Protein AF-A0A364GLB7-F1 (afdb_monomer_lite)

Foldseek 3Di:
DDPLFDDVVVQVVVCVVVVHHDDPVNRVVVSVVPDPPPPDDDDDDDDDDDDDDDDDDDDPVPVVVVVVVVVVVVVVVVVVVVVVVVVVVVVVVVVVVVVVVVVVVVVVVVVVVVVVVVVVVVVVVCVVVVVVVVVVVVVVVVVVVVVVVVVVVVVVVVVCCVVVVVVVVVVVVVVVVVVVVVVDVVVDDDDDDDDDDDDDDDDDDDDDD

Structure (mmCIF, N/CA/C/O backbone):
data_AF-A0A364GLB7-F1
#
_entry.id   AF-A0A364GLB7-F1
#
loop_
_atom_site.group_PDB
_atom_site.id
_atom_site.type_symbol
_atom_site.label_atom_id
_atom_site.label_alt_id
_atom_site.label_comp_id
_atom_site.label_asym_id
_atom_site.label_entity_id
_atom_site.label_seq_id
_atom_site.pdbx_PDB_ins_code
_atom_site.Cartn_x
_atom_site.Cartn_y
_atom_site.Cartn_z
_atom_site.occupancy
_atom_site.B_iso_or_equiv
_atom_site.auth_seq_id
_atom_site.auth_comp_id
_atom_site.auth_asym_id
_atom_site.auth_atom_id
_atom_site.pdbx_PDB_model_num
ATOM 1 N N . MET A 1 1 ? 55.547 0.390 -28.167 1.00 36.00 1 MET A N 1
ATOM 2 C CA . MET A 1 1 ? 54.524 1.374 -27.769 1.00 36.00 1 MET A CA 1
ATOM 3 C C . MET A 1 1 ? 53.626 0.676 -26.766 1.00 36.00 1 MET A C 1
ATOM 5 O O . MET A 1 1 ? 52.754 -0.079 -27.172 1.00 36.00 1 MET A O 1
ATOM 9 N N . SER A 1 2 ? 53.971 0.764 -25.483 1.00 41.53 2 SER A N 1
ATOM 10 C CA . SER A 1 2 ? 53.245 0.096 -24.397 1.00 41.53 2 SER A CA 1
ATOM 11 C C . SER A 1 2 ? 51.961 0.880 -24.134 1.00 41.53 2 SER A C 1
ATOM 13 O O . SER A 1 2 ? 52.019 2.099 -24.020 1.00 41.53 2 SER A O 1
ATOM 15 N N . ASN A 1 3 ? 50.812 0.209 -24.122 1.00 45.72 3 ASN A N 1
ATOM 16 C CA . ASN A 1 3 ? 49.522 0.852 -23.890 1.00 45.72 3 ASN A CA 1
ATOM 17 C C . ASN A 1 3 ? 49.408 1.250 -22.411 1.00 45.72 3 ASN A C 1
ATOM 19 O O . ASN A 1 3 ? 49.107 0.401 -21.572 1.00 45.72 3 ASN A O 1
ATOM 23 N N . ASP A 1 4 ? 49.649 2.526 -22.106 1.00 58.12 4 ASP A N 1
ATOM 24 C CA . ASP A 1 4 ? 49.406 3.138 -20.794 1.00 58.12 4 ASP A CA 1
ATOM 25 C C . ASP A 1 4 ? 47.898 3.317 -20.581 1.00 58.12 4 ASP A C 1
ATOM 27 O O . ASP A 1 4 ? 47.343 4.407 -20.695 1.00 58.12 4 ASP A O 1
ATOM 31 N N . THR A 1 5 ? 47.201 2.210 -20.347 1.00 65.62 5 THR A N 1
ATOM 32 C CA . THR A 1 5 ? 45.772 2.204 -20.020 1.00 65.62 5 THR A CA 1
ATOM 33 C C . THR A 1 5 ? 45.592 1.920 -18.539 1.00 65.62 5 THR A C 1
ATOM 35 O O . THR A 1 5 ? 46.222 1.001 -18.008 1.00 65.62 5 THR A O 1
ATOM 38 N N . LEU A 1 6 ? 44.729 2.692 -17.875 1.00 70.12 6 LEU A N 1
ATOM 39 C CA . LEU A 1 6 ? 44.401 2.496 -16.465 1.00 70.12 6 LEU A CA 1
ATOM 40 C C . LEU A 1 6 ? 43.805 1.094 -16.258 1.00 70.12 6 LEU A C 1
ATOM 42 O O . LEU A 1 6 ? 43.024 0.620 -17.085 1.00 70.12 6 LEU A O 1
ATOM 46 N N . ASP A 1 7 ? 44.166 0.432 -15.154 1.00 79.19 7 ASP A N 1
ATOM 47 C CA . ASP A 1 7 ? 43.613 -0.880 -14.795 1.00 79.19 7 ASP A CA 1
ATOM 48 C C . ASP A 1 7 ? 42.066 -0.822 -14.823 1.00 79.19 7 ASP A C 1
ATOM 50 O O . ASP A 1 7 ? 41.479 0.055 -14.171 1.00 79.19 7 ASP A O 1
ATOM 54 N N . PRO A 1 8 ? 41.381 -1.708 -15.581 1.00 75.06 8 PRO A N 1
ATOM 55 C CA . PRO A 1 8 ? 39.927 -1.672 -15.759 1.00 75.06 8 PRO A CA 1
ATOM 56 C C . PRO A 1 8 ? 39.142 -1.691 -14.441 1.00 75.06 8 PRO A C 1
ATOM 58 O O . PRO A 1 8 ? 38.071 -1.086 -14.361 1.00 75.06 8 PRO A O 1
ATOM 61 N N . LEU A 1 9 ? 39.672 -2.323 -13.388 1.00 76.56 9 LEU A N 1
ATOM 62 C CA . LEU A 1 9 ? 39.044 -2.321 -12.061 1.00 76.56 9 LEU A CA 1
ATOM 63 C C . LEU A 1 9 ? 39.136 -0.953 -11.375 1.00 76.56 9 LEU A C 1
ATOM 65 O O . LEU A 1 9 ? 38.185 -0.510 -10.724 1.00 76.56 9 LEU A O 1
ATOM 69 N N . LEU A 1 10 ? 40.260 -0.255 -11.546 1.00 75.88 10 LEU A N 1
ATOM 70 C CA . LEU A 1 10 ? 40.453 1.095 -11.022 1.00 75.88 10 LEU A CA 1
ATOM 71 C C . LEU A 1 10 ? 39.560 2.102 -11.751 1.00 75.88 10 LEU A C 1
ATOM 73 O O . LEU A 1 10 ? 38.955 2.959 -11.102 1.00 75.88 10 LEU A O 1
ATOM 77 N N . ARG A 1 11 ? 39.426 1.957 -13.077 1.00 79.19 11 ARG A N 1
ATOM 78 C CA . ARG A 1 11 ? 38.498 2.760 -13.885 1.00 79.19 11 ARG A CA 1
ATOM 79 C C . ARG A 1 11 ? 37.061 2.582 -13.393 1.00 79.19 11 ARG A C 1
ATOM 81 O O . ARG A 1 11 ? 36.408 3.569 -13.069 1.00 79.19 11 ARG A O 1
ATOM 88 N N . GLN A 1 12 ? 36.603 1.340 -13.226 1.00 79.75 12 GLN A N 1
ATOM 89 C CA . GLN A 1 12 ? 35.245 1.053 -12.754 1.00 79.75 12 GLN A CA 1
ATOM 90 C C . GLN A 1 12 ? 34.977 1.622 -11.350 1.00 79.75 12 GLN A C 1
ATOM 92 O O . GLN A 1 12 ? 33.881 2.110 -11.062 1.00 79.75 12 GLN A O 1
ATOM 97 N N . PHE A 1 13 ? 35.972 1.586 -10.459 1.00 81.81 13 PHE A N 1
ATOM 98 C CA . PHE A 1 13 ? 35.848 2.181 -9.130 1.00 81.81 13 PHE A CA 1
ATOM 99 C C . PHE A 1 13 ? 35.744 3.710 -9.188 1.00 81.81 13 PHE A C 1
ATOM 101 O O . PHE A 1 13 ? 34.910 4.296 -8.491 1.00 81.81 13 PHE A O 1
ATOM 108 N N . ALA A 1 14 ? 36.561 4.357 -10.022 1.00 79.50 14 ALA A N 1
ATOM 109 C CA . ALA A 1 14 ? 36.517 5.801 -10.222 1.00 79.50 14 ALA A CA 1
ATOM 110 C C . ALA A 1 14 ? 35.161 6.240 -10.798 1.00 79.50 14 ALA A C 1
ATOM 112 O O . ALA A 1 14 ? 34.515 7.116 -10.224 1.00 79.50 14 ALA A O 1
ATOM 113 N N . GLU A 1 15 ? 34.674 5.564 -11.839 1.00 85.19 15 GLU A N 1
ATOM 114 C CA . GLU A 1 15 ? 33.369 5.826 -12.461 1.00 85.19 15 GLU A CA 1
ATOM 115 C C . GLU A 1 15 ? 32.210 5.630 -11.478 1.00 85.19 15 GLU A C 1
ATOM 117 O O . GLU A 1 15 ? 31.303 6.457 -11.407 1.00 85.19 15 GLU A O 1
ATOM 122 N N . LYS A 1 16 ? 32.263 4.592 -10.632 1.00 85.00 16 LYS A N 1
ATOM 123 C CA . LYS A 1 16 ? 31.247 4.352 -9.596 1.00 85.00 16 LYS A CA 1
ATOM 124 C C . LYS A 1 16 ? 31.219 5.447 -8.526 1.00 85.00 16 LYS A C 1
ATOM 126 O O . LYS A 1 16 ? 30.161 5.727 -7.969 1.00 85.00 16 LYS A O 1
ATOM 131 N N . ARG A 1 17 ? 32.365 6.061 -8.217 1.00 81.19 17 ARG A N 1
ATOM 132 C CA . ARG A 1 17 ? 32.441 7.186 -7.271 1.00 81.19 17 ARG A CA 1
ATOM 133 C C . ARG A 1 17 ? 32.060 8.523 -7.898 1.00 81.19 17 ARG A C 1
ATOM 135 O O . ARG A 1 17 ? 31.531 9.374 -7.190 1.00 81.19 17 ARG A O 1
ATOM 142 N N . LEU A 1 18 ? 32.351 8.706 -9.182 1.00 80.81 18 LEU A N 1
ATOM 143 C CA . LEU A 1 18 ? 32.067 9.929 -9.935 1.00 80.81 18 LEU A CA 1
ATOM 144 C C . LEU A 1 18 ? 30.640 9.951 -10.507 1.00 80.81 18 LEU A C 1
ATOM 146 O O . LEU A 1 18 ? 30.130 11.025 -10.811 1.00 80.81 18 LEU A O 1
ATOM 150 N N . GLY A 1 19 ? 29.989 8.790 -10.641 1.00 78.75 19 GLY A N 1
ATOM 151 C CA . GLY A 1 19 ? 28.643 8.652 -11.207 1.00 78.75 19 GLY A CA 1
ATOM 152 C C . GLY A 1 19 ? 28.563 8.966 -12.706 1.00 78.75 19 GLY A C 1
ATOM 153 O O . GLY A 1 19 ? 27.468 9.159 -13.228 1.00 78.75 19 GLY A O 1
ATOM 154 N N . ARG A 1 20 ? 29.711 9.048 -13.389 1.00 81.75 20 ARG A N 1
ATOM 155 C CA . ARG A 1 20 ? 29.863 9.402 -14.808 1.00 81.75 20 ARG A CA 1
ATOM 156 C C . ARG A 1 20 ? 31.084 8.677 -15.404 1.00 81.75 20 ARG A C 1
ATOM 158 O O . ARG A 1 20 ? 31.970 8.316 -14.623 1.00 81.75 20 ARG A O 1
ATOM 165 N N . PRO A 1 21 ? 31.143 8.460 -16.735 1.00 80.62 21 PRO A N 1
ATOM 166 C CA . PRO A 1 21 ? 32.316 7.867 -17.378 1.00 80.62 21 PRO A CA 1
ATOM 167 C C . PRO A 1 21 ? 33.549 8.755 -17.180 1.00 80.62 21 PRO A C 1
ATOM 169 O O . PRO A 1 21 ? 33.434 9.980 -17.105 1.00 80.62 21 PRO A O 1
ATOM 172 N N . LEU A 1 22 ? 34.716 8.124 -17.056 1.00 78.94 22 LEU A N 1
ATOM 173 C CA . LEU A 1 22 ? 35.975 8.820 -16.815 1.00 78.94 22 LEU A CA 1
ATOM 174 C C . LEU A 1 22 ? 36.464 9.487 -18.111 1.00 78.94 22 LEU A C 1
ATOM 176 O O . LEU A 1 22 ? 36.601 8.822 -19.137 1.00 78.94 22 LEU A O 1
ATOM 180 N N . GLU A 1 23 ? 36.742 10.790 -18.064 1.00 80.62 23 GLU A N 1
ATOM 181 C CA . GLU A 1 23 ? 37.277 11.522 -19.217 1.00 80.62 23 GLU A CA 1
ATOM 182 C C . GLU A 1 23 ? 38.750 11.140 -19.473 1.00 80.62 23 GLU A C 1
ATOM 184 O O . GLU A 1 23 ? 39.506 10.904 -18.523 1.00 80.62 23 GLU A O 1
ATOM 189 N N . PRO A 1 24 ? 39.221 11.133 -20.734 1.00 71.00 24 PRO A N 1
ATOM 190 C CA . PRO A 1 24 ? 40.573 10.677 -21.080 1.00 71.00 24 PRO A CA 1
ATOM 191 C C . PRO A 1 24 ? 41.693 11.495 -20.411 1.00 71.00 24 PRO A C 1
ATOM 193 O O . PRO A 1 24 ? 42.768 10.962 -20.140 1.00 71.00 24 PRO A O 1
ATOM 196 N N . GLY A 1 25 ? 41.446 12.771 -20.086 1.00 72.44 25 GLY A N 1
ATOM 197 C CA . GLY A 1 25 ? 42.392 13.597 -19.323 1.00 72.44 25 GLY A CA 1
ATOM 198 C C . GLY A 1 25 ? 42.438 13.269 -17.823 1.00 72.44 25 GLY A C 1
ATOM 199 O O . GLY A 1 25 ? 43.481 13.416 -17.189 1.00 72.44 25 GLY A O 1
ATOM 200 N N . GLU A 1 26 ? 41.333 12.785 -17.246 1.00 73.06 26 GLU A N 1
ATOM 201 C CA . GLU A 1 26 ? 41.271 12.354 -15.841 1.00 73.06 26 GLU A CA 1
ATOM 202 C C . GLU A 1 26 ? 41.973 10.998 -15.656 1.00 73.06 26 GLU A C 1
ATOM 204 O O . GLU A 1 26 ? 42.636 10.769 -14.644 1.00 73.06 26 GLU A O 1
ATOM 209 N N . GLU A 1 27 ? 41.897 10.121 -16.659 1.00 72.12 27 GLU A N 1
ATOM 210 C CA . GLU A 1 27 ? 42.605 8.839 -16.682 1.00 72.12 27 GLU A CA 1
ATOM 211 C C . GLU A 1 27 ? 44.127 9.009 -16.665 1.00 72.12 27 GLU A C 1
ATOM 213 O O . GLU A 1 27 ? 44.817 8.356 -15.882 1.00 72.12 27 GLU A O 1
ATOM 218 N N . GLN A 1 28 ? 44.645 9.937 -17.470 1.00 69.50 28 GLN A N 1
ATOM 219 C CA . GLN A 1 28 ? 46.073 10.259 -17.523 1.00 69.50 28 GLN A CA 1
ATOM 220 C C . GLN A 1 28 ? 46.567 10.833 -16.188 1.00 69.50 28 GLN A C 1
ATOM 222 O O . GLN A 1 28 ? 47.605 10.417 -15.679 1.00 69.50 28 GLN A O 1
ATOM 227 N N . ALA A 1 29 ? 45.778 11.704 -15.551 1.00 74.81 29 ALA A N 1
ATOM 228 C CA . ALA A 1 29 ? 46.102 12.250 -14.233 1.00 74.81 29 ALA A CA 1
ATOM 229 C C . ALA A 1 29 ? 46.095 11.188 -13.115 1.00 74.81 29 ALA A C 1
ATOM 231 O O . ALA A 1 29 ? 46.808 11.324 -12.118 1.00 74.81 29 ALA A O 1
ATOM 232 N N . LEU A 1 30 ? 45.284 10.132 -13.248 1.00 72.00 30 LEU A N 1
ATOM 233 C CA . LEU A 1 30 ? 45.283 8.995 -12.323 1.00 72.00 30 LEU A CA 1
ATOM 234 C C . LEU A 1 30 ? 46.465 8.055 -12.572 1.00 72.00 30 LEU A C 1
ATOM 236 O O . LEU A 1 30 ? 47.059 7.575 -11.607 1.00 72.00 30 LEU A O 1
ATOM 240 N N . LEU A 1 31 ? 46.836 7.845 -13.837 1.00 73.75 31 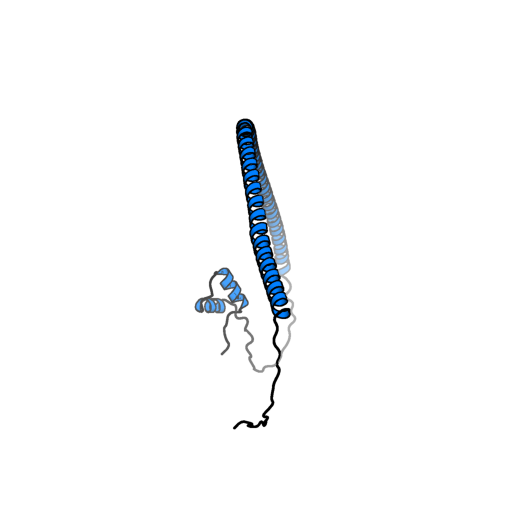LEU A N 1
ATOM 241 C CA . LEU A 1 31 ? 48.032 7.099 -14.232 1.00 73.75 31 LEU A CA 1
ATOM 242 C C . LEU A 1 31 ? 49.315 7.752 -13.700 1.00 73.75 31 LEU A C 1
ATOM 244 O O . LEU A 1 31 ? 50.152 7.053 -13.139 1.00 73.75 31 LEU A O 1
ATOM 248 N N . GLU A 1 32 ? 49.438 9.080 -13.772 1.00 72.56 32 GLU A N 1
ATOM 249 C CA . GLU A 1 32 ? 50.589 9.814 -13.216 1.00 72.56 32 GLU A CA 1
ATOM 250 C C . GLU A 1 32 ? 50.676 9.749 -11.682 1.00 72.56 32 GLU A C 1
ATOM 252 O O . GLU A 1 32 ? 51.760 9.851 -11.106 1.00 72.56 32 GLU A O 1
ATOM 257 N N . ARG A 1 33 ? 49.536 9.592 -10.997 1.00 72.19 33 ARG A N 1
ATOM 258 C CA . ARG A 1 33 ? 49.469 9.514 -9.527 1.00 72.19 33 ARG A CA 1
ATOM 259 C C . ARG A 1 33 ? 49.668 8.104 -8.982 1.00 72.19 33 ARG A C 1
ATOM 261 O O . ARG A 1 33 ? 49.867 7.952 -7.774 1.00 72.19 33 ARG A O 1
ATOM 268 N N . LEU A 1 34 ? 49.598 7.082 -9.831 1.00 71.56 34 LEU A N 1
ATOM 269 C CA . LEU A 1 34 ? 49.919 5.715 -9.447 1.00 71.56 34 LEU A CA 1
ATOM 270 C C . LEU A 1 34 ? 51.445 5.576 -9.351 1.00 71.56 34 LEU A C 1
ATOM 272 O O . LEU A 1 34 ? 52.151 5.909 -10.302 1.00 71.56 34 LEU A O 1
ATOM 276 N N . PRO A 1 35 ? 51.993 5.081 -8.225 1.00 58.50 35 PRO A N 1
ATOM 277 C CA . PRO A 1 35 ? 53.417 4.803 -8.146 1.00 58.50 35 PRO A CA 1
ATOM 278 C C . PRO A 1 35 ? 53.740 3.737 -9.191 1.00 58.50 35 PRO A C 1
ATOM 280 O O . PRO A 1 35 ? 53.187 2.637 -9.140 1.00 58.50 35 PRO A O 1
ATOM 283 N N . SER A 1 36 ? 54.600 4.079 -10.153 1.00 53.12 36 SER A N 1
ATOM 284 C CA . SER A 1 36 ? 54.984 3.221 -11.271 1.00 53.12 36 SER A CA 1
ATOM 285 C C . SER A 1 36 ? 55.500 1.873 -10.763 1.00 53.12 36 SER A C 1
ATOM 287 O O . SER A 1 36 ? 56.676 1.710 -10.442 1.00 53.12 36 SER A O 1
ATOM 289 N N . SER A 1 37 ? 54.625 0.871 -10.703 1.00 47.94 37 SER A N 1
ATOM 290 C CA . SER A 1 37 ? 55.003 -0.523 -10.475 1.00 47.94 37 SER A CA 1
ATOM 291 C C . SER A 1 37 ? 55.516 -1.126 -11.787 1.00 47.94 37 SER A C 1
ATOM 293 O O . SER A 1 37 ? 54.984 -2.100 -12.299 1.00 47.94 37 SER A O 1
ATOM 295 N N . GLN A 1 38 ? 56.538 -0.501 -12.375 1.00 44.25 38 GLN A N 1
ATOM 296 C CA . GLN A 1 38 ? 57.353 -1.051 -13.461 1.00 44.25 38 GLN A CA 1
ATOM 297 C C . GLN A 1 38 ? 58.789 -0.550 -13.292 1.00 44.25 38 GLN A C 1
ATOM 299 O O . GLN A 1 38 ? 59.314 0.247 -14.061 1.00 44.25 38 GLN A O 1
ATOM 304 N N . GLY A 1 39 ? 59.425 -1.023 -12.221 1.00 33.91 39 GLY A N 1
ATOM 305 C CA . GLY A 1 39 ? 60.853 -0.877 -11.977 1.00 33.91 39 GLY A CA 1
ATOM 306 C C . GLY A 1 39 ? 61.549 -2.229 -12.066 1.00 33.91 39 GLY A C 1
ATOM 307 O O . GLY A 1 39 ? 61.960 -2.767 -11.047 1.00 33.91 39 GLY A O 1
ATOM 308 N N . HIS A 1 40 ? 61.695 -2.779 -13.271 1.00 30.75 40 HIS A N 1
ATOM 309 C CA . HIS A 1 40 ? 62.795 -3.702 -13.548 1.00 30.75 40 HIS A CA 1
ATOM 310 C C . HIS A 1 40 ? 63.521 -3.215 -14.806 1.00 30.75 40 HIS A C 1
ATOM 312 O O . HIS A 1 40 ? 63.192 -3.634 -15.915 1.00 30.75 40 HIS A O 1
ATOM 318 N N . PRO A 1 41 ? 64.485 -2.289 -14.675 1.00 47.31 41 PRO A N 1
ATOM 319 C CA . PRO A 1 41 ? 65.388 -2.006 -15.769 1.00 47.31 41 PRO A CA 1
ATOM 320 C C . PRO A 1 41 ? 66.375 -3.169 -15.897 1.00 47.31 41 PRO A C 1
ATOM 322 O O . PRO A 1 41 ? 67.047 -3.561 -14.941 1.00 47.31 41 PRO A O 1
ATOM 325 N N . SER A 1 42 ? 66.455 -3.728 -17.099 1.00 38.41 42 SER A N 1
ATOM 326 C CA . SER A 1 42 ? 67.632 -4.453 -17.555 1.00 38.41 42 SER A CA 1
ATOM 327 C C . SER A 1 42 ? 68.831 -3.502 -17.550 1.00 38.41 42 SER A C 1
ATOM 329 O O . SER A 1 42 ? 68.791 -2.453 -18.186 1.00 38.41 42 SER A O 1
ATOM 331 N N . ALA A 1 43 ? 69.911 -3.889 -16.875 1.00 33.47 43 ALA A N 1
ATOM 332 C CA . ALA A 1 43 ? 71.236 -3.324 -17.091 1.00 33.47 43 ALA A CA 1
ATOM 333 C C . ALA A 1 43 ? 72.262 -4.463 -17.051 1.00 33.47 43 ALA A C 1
ATOM 335 O O . ALA A 1 43 ? 72.493 -5.096 -16.024 1.00 33.47 43 ALA A O 1
ATOM 336 N N . SER A 1 44 ? 72.839 -4.739 -18.216 1.00 35.84 44 SER A N 1
ATOM 337 C CA . SER A 1 44 ? 74.014 -5.580 -18.418 1.00 35.84 44 SER A CA 1
ATOM 338 C C . SER A 1 44 ? 75.272 -4.746 -18.162 1.00 35.84 44 SER A C 1
ATOM 340 O O . SER A 1 44 ? 75.425 -3.739 -18.845 1.00 35.84 44 SER A O 1
ATOM 342 N N . ALA A 1 45 ? 76.166 -5.164 -17.251 1.00 34.88 45 ALA A N 1
ATOM 343 C CA . ALA A 1 45 ? 77.632 -5.027 -17.378 1.00 34.88 45 ALA A CA 1
ATOM 344 C C . ALA A 1 45 ? 78.407 -5.574 -16.149 1.00 34.88 45 ALA A C 1
ATOM 346 O O . ALA A 1 45 ? 78.187 -5.164 -15.017 1.00 34.88 45 ALA A O 1
ATOM 347 N N . ALA A 1 46 ? 79.329 -6.495 -16.445 1.00 36.72 46 ALA A N 1
ATOM 348 C CA . ALA A 1 46 ? 80.534 -6.976 -15.750 1.00 36.72 46 ALA A CA 1
ATOM 349 C C . ALA A 1 46 ? 81.042 -6.321 -14.433 1.00 36.72 46 ALA A C 1
ATOM 351 O O . ALA A 1 46 ? 81.253 -5.114 -14.368 1.00 36.72 46 ALA A O 1
ATOM 352 N N . GLY A 1 47 ? 81.455 -7.164 -13.466 1.00 31.06 47 GLY A N 1
ATOM 353 C CA . GLY A 1 47 ? 82.445 -6.822 -12.419 1.00 31.06 47 GLY A CA 1
ATOM 354 C C . GLY A 1 47 ? 82.433 -7.756 -11.185 1.00 31.06 47 GLY A C 1
ATOM 355 O O . GLY A 1 47 ? 81.355 -7.964 -10.636 1.00 31.06 47 GLY A O 1
ATOM 356 N N . PRO A 1 48 ? 83.569 -8.349 -10.741 1.00 43.12 48 PRO A N 1
ATOM 357 C CA . PRO A 1 48 ? 83.595 -9.471 -9.792 1.00 43.12 48 PRO A CA 1
ATOM 358 C C . PRO A 1 48 ? 83.672 -9.081 -8.299 1.00 43.12 48 PRO A C 1
ATOM 360 O O . PRO A 1 48 ? 83.928 -7.943 -7.923 1.00 43.12 48 PRO A O 1
ATOM 363 N N . ALA A 1 49 ? 83.453 -10.106 -7.472 1.00 43.00 49 ALA A N 1
ATOM 364 C CA . ALA A 1 49 ? 83.339 -10.167 -6.015 1.00 43.00 49 ALA A CA 1
ATOM 365 C C . ALA A 1 49 ? 84.397 -9.439 -5.159 1.00 43.00 49 ALA A C 1
ATOM 367 O O . ALA A 1 49 ? 85.588 -9.452 -5.461 1.00 43.00 49 ALA A O 1
ATOM 368 N N . THR A 1 50 ? 83.983 -9.004 -3.961 1.00 33.12 50 THR A N 1
ATOM 369 C CA . THR A 1 50 ? 84.766 -9.206 -2.722 1.00 33.12 50 THR A CA 1
ATOM 370 C C . THR A 1 50 ? 83.872 -9.110 -1.466 1.00 33.12 50 THR A C 1
ATOM 372 O O . THR A 1 50 ? 82.983 -8.259 -1.430 1.00 33.12 50 THR A O 1
ATOM 375 N N . PRO A 1 51 ? 84.052 -9.989 -0.454 1.00 56.25 51 PRO A N 1
ATOM 376 C CA . PRO A 1 51 ? 83.194 -10.082 0.729 1.00 56.25 51 PRO A CA 1
ATOM 377 C C . PRO A 1 51 ? 83.819 -9.436 1.985 1.00 56.25 51 PRO A C 1
ATOM 379 O O . PRO A 1 51 ? 84.974 -9.027 1.978 1.00 56.25 51 PRO A O 1
ATOM 382 N N . ALA A 1 52 ? 83.050 -9.497 3.081 1.00 36.19 52 ALA A N 1
ATOM 383 C CA . ALA A 1 52 ? 83.422 -9.321 4.492 1.00 36.19 52 ALA A CA 1
ATOM 384 C C . ALA A 1 52 ? 83.300 -7.908 5.092 1.00 36.19 52 ALA A C 1
ATOM 386 O O . ALA A 1 52 ? 84.063 -7.002 4.792 1.00 36.19 52 ALA A O 1
ATOM 387 N N . SER A 1 53 ? 82.411 -7.771 6.081 1.00 35.56 53 SER A N 1
ATOM 388 C CA . SER A 1 53 ? 82.865 -7.745 7.477 1.00 35.56 53 SER A CA 1
ATOM 389 C C . SER A 1 53 ? 81.665 -7.804 8.426 1.00 35.56 53 SER A C 1
ATOM 391 O O . SER A 1 53 ? 80.860 -6.881 8.527 1.00 35.56 53 SER A O 1
ATOM 393 N N . THR A 1 54 ? 81.543 -8.931 9.122 1.00 46.62 54 THR A N 1
ATOM 394 C CA . THR A 1 54 ? 80.732 -9.092 10.326 1.00 46.62 54 THR A CA 1
ATOM 395 C C . THR A 1 54 ? 81.304 -8.212 11.435 1.00 46.62 54 THR A C 1
ATOM 397 O O . THR A 1 54 ? 82.236 -8.606 12.131 1.00 46.62 54 THR A O 1
ATOM 400 N N . ALA A 1 55 ? 80.721 -7.037 11.632 1.00 41.78 55 ALA A N 1
ATOM 401 C CA . ALA A 1 55 ? 80.858 -6.280 12.865 1.00 41.78 55 ALA A CA 1
ATOM 402 C C . ALA A 1 55 ? 79.446 -5.913 13.318 1.00 41.78 55 ALA A C 1
ATOM 404 O O . ALA A 1 55 ? 78.783 -5.098 12.688 1.00 41.78 55 ALA A O 1
ATOM 405 N N . ASN A 1 56 ? 78.960 -6.564 14.375 1.00 49.28 56 ASN A N 1
ATOM 406 C CA . ASN A 1 56 ? 77.753 -6.149 15.084 1.00 49.28 56 ASN A CA 1
ATOM 407 C C . ASN A 1 56 ? 78.065 -4.857 15.861 1.00 49.28 56 ASN A C 1
ATOM 409 O O . ASN A 1 56 ? 78.826 -4.936 16.828 1.00 49.28 56 ASN A O 1
ATOM 413 N N . PRO A 1 57 ? 77.472 -3.691 15.541 1.00 46.44 57 PRO A N 1
ATOM 414 C CA . PRO A 1 57 ? 77.419 -2.592 16.489 1.00 46.44 57 PRO A CA 1
ATOM 415 C C . PRO A 1 57 ? 76.301 -2.854 17.506 1.00 46.44 57 PRO A C 1
ATOM 417 O O . PRO A 1 57 ? 75.108 -2.882 17.199 1.00 46.44 57 PRO A O 1
ATOM 420 N N . SER A 1 58 ? 76.705 -3.054 18.753 1.00 54.81 58 SER A N 1
ATOM 421 C CA . SER A 1 58 ? 75.840 -3.169 19.920 1.00 54.81 58 SER A CA 1
ATOM 422 C C . SER A 1 58 ? 75.070 -1.869 20.212 1.00 54.81 58 SER A C 1
ATOM 424 O O . SER A 1 58 ? 75.657 -0.849 20.552 1.00 54.81 58 SER A O 1
ATOM 426 N N . LEU A 1 59 ? 73.738 -1.956 20.137 1.00 57.47 59 LEU A N 1
ATOM 427 C CA . LEU A 1 59 ? 72.748 -1.423 21.090 1.00 57.47 59 LEU A CA 1
ATOM 428 C C . LEU A 1 59 ? 72.951 -0.013 21.702 1.00 57.47 59 LEU A C 1
ATOM 430 O O . LEU A 1 59 ? 73.461 0.120 22.812 1.00 57.47 59 LEU A O 1
ATOM 434 N N . PRO A 1 60 ? 72.256 0.985 21.126 1.00 54.31 60 PRO A N 1
ATOM 435 C CA . PRO A 1 60 ? 71.520 2.009 21.883 1.00 54.31 60 PRO A CA 1
ATOM 436 C C . PRO A 1 60 ? 69.996 1.752 21.901 1.00 54.31 60 PRO A C 1
ATOM 438 O O . PRO A 1 60 ? 69.253 2.386 22.644 1.00 54.31 60 PRO A O 1
ATOM 441 N N . GLN A 1 61 ? 69.507 0.788 21.111 1.00 58.06 61 GLN A N 1
ATOM 442 C CA . GLN A 1 61 ? 68.077 0.630 20.810 1.00 58.06 61 GLN A CA 1
ATOM 443 C C . GLN A 1 61 ? 67.214 0.100 21.966 1.00 58.06 61 GLN A C 1
ATOM 445 O O . GLN A 1 61 ? 66.001 0.276 21.937 1.00 58.06 61 GLN A O 1
ATOM 450 N N . LEU A 1 62 ? 67.778 -0.560 22.985 1.00 57.53 62 LEU A N 1
ATOM 451 C CA . LEU A 1 62 ? 66.972 -1.174 24.055 1.00 57.53 62 LEU A CA 1
ATOM 452 C C . LEU A 1 62 ? 66.284 -0.144 24.960 1.00 57.53 62 LEU A C 1
ATOM 454 O O . LEU A 1 62 ? 65.152 -0.392 25.375 1.00 57.53 62 LEU A O 1
ATOM 458 N N . LYS A 1 63 ? 66.934 0.995 25.247 1.00 61.31 63 LYS A N 1
ATOM 459 C CA . LYS A 1 63 ? 66.350 2.064 26.078 1.00 61.31 63 LYS A CA 1
ATOM 460 C C . LYS A 1 63 ? 65.201 2.748 25.337 1.00 61.31 63 LYS A C 1
ATOM 462 O O . LYS A 1 63 ? 64.072 2.702 25.811 1.00 61.31 63 LYS A O 1
ATOM 467 N N . THR A 1 64 ? 65.441 3.177 24.098 1.00 75.69 64 THR A N 1
ATOM 468 C CA . THR A 1 64 ? 64.408 3.751 23.220 1.00 75.69 64 THR A CA 1
ATOM 469 C C . THR A 1 64 ? 63.279 2.760 22.920 1.00 75.69 64 THR A C 1
ATOM 471 O O . THR A 1 64 ? 62.116 3.138 22.868 1.00 75.69 64 THR A O 1
ATOM 474 N N . ARG A 1 65 ? 63.572 1.459 22.782 1.00 77.75 65 ARG A N 1
ATOM 475 C CA . ARG A 1 65 ? 62.540 0.424 22.596 1.00 77.75 65 ARG A CA 1
ATOM 476 C C . ARG A 1 65 ? 61.727 0.173 23.867 1.00 77.75 65 ARG A C 1
ATOM 478 O O . ARG A 1 65 ? 60.558 -0.191 23.762 1.00 77.75 65 ARG A O 1
ATOM 485 N N . ARG A 1 66 ? 62.315 0.328 25.058 1.00 81.38 66 ARG A N 1
ATOM 486 C CA . ARG A 1 66 ? 61.587 0.243 26.334 1.00 81.38 66 ARG A CA 1
ATOM 487 C C . ARG A 1 66 ? 60.679 1.462 26.515 1.00 81.38 66 ARG A C 1
ATOM 489 O O . ARG A 1 66 ? 59.496 1.265 26.762 1.00 81.38 66 ARG A O 1
ATOM 496 N N . GLU A 1 67 ? 61.188 2.663 26.267 1.00 83.31 67 GLU A N 1
ATOM 497 C CA . GLU A 1 67 ? 60.411 3.911 26.285 1.00 83.31 67 GLU A CA 1
ATOM 498 C C . GLU A 1 67 ? 59.268 3.879 25.260 1.00 83.31 67 GLU A C 1
ATOM 500 O O . GLU A 1 67 ? 58.122 4.161 25.598 1.00 83.31 67 GLU A O 1
ATOM 505 N N . ALA A 1 68 ? 59.528 3.419 24.031 1.00 83.19 68 ALA A N 1
ATOM 506 C CA . ALA A 1 68 ? 58.491 3.239 23.016 1.00 83.19 68 ALA A CA 1
ATOM 507 C C . ALA A 1 68 ? 57.424 2.221 23.454 1.00 83.19 68 ALA A C 1
ATOM 509 O O . ALA A 1 68 ? 56.235 2.432 23.231 1.00 83.19 68 ALA A O 1
ATOM 510 N N . ARG A 1 69 ? 57.811 1.123 24.120 1.00 86.62 69 ARG A N 1
ATOM 511 C CA . ARG A 1 69 ? 56.849 0.157 24.681 1.00 86.62 69 ARG A CA 1
ATOM 512 C C . ARG A 1 69 ? 55.999 0.775 25.789 1.00 86.62 69 ARG A C 1
ATOM 514 O O . ARG A 1 69 ? 54.818 0.454 25.874 1.00 86.62 69 ARG A O 1
ATOM 521 N N . GLU A 1 70 ? 56.568 1.632 26.628 1.00 89.44 70 GLU A N 1
ATOM 522 C CA . GLU A 1 70 ? 55.833 2.344 27.679 1.00 89.44 70 GLU A CA 1
ATOM 523 C C . GLU A 1 70 ? 54.873 3.385 27.090 1.00 89.44 70 GLU A C 1
ATOM 525 O O . GLU A 1 70 ? 53.708 3.422 27.481 1.00 89.44 70 GLU A O 1
ATOM 530 N N . GLN A 1 71 ? 55.298 4.133 26.070 1.00 87.75 71 GLN A N 1
ATOM 531 C CA . GLN A 1 71 ? 54.431 5.053 25.328 1.00 87.75 71 GLN A CA 1
ATOM 532 C C . GLN A 1 71 ? 53.284 4.325 24.621 1.00 87.75 71 GLN A C 1
ATOM 534 O O . GLN A 1 71 ? 52.144 4.774 24.693 1.00 87.75 71 GLN A O 1
ATOM 539 N N . ILE A 1 72 ? 53.553 3.176 23.989 1.00 88.88 72 ILE A N 1
ATOM 540 C CA . ILE A 1 72 ? 52.513 2.347 23.362 1.00 88.88 72 ILE A CA 1
ATOM 541 C C . ILE A 1 72 ? 51.527 1.839 24.415 1.00 88.88 72 ILE A C 1
ATOM 543 O O . ILE A 1 72 ? 50.325 1.881 24.176 1.00 88.88 72 ILE A O 1
ATOM 547 N N . LYS A 1 73 ? 52.000 1.398 25.588 1.00 92.12 73 LYS A N 1
ATOM 548 C CA . LYS A 1 73 ? 51.117 0.985 26.691 1.00 92.12 73 LYS A CA 1
ATOM 549 C C . LYS A 1 73 ? 50.232 2.136 27.164 1.00 92.12 73 LYS A C 1
ATOM 551 O O . LYS A 1 73 ? 49.027 1.946 27.291 1.00 92.12 73 LYS A O 1
ATOM 556 N N . HIS A 1 74 ? 50.807 3.318 27.373 1.00 92.25 74 HIS A N 1
ATOM 557 C CA . HIS A 1 74 ? 50.059 4.501 27.793 1.00 92.25 74 HIS A CA 1
ATOM 558 C C . HIS A 1 74 ? 49.043 4.939 26.729 1.00 92.25 74 HIS A C 1
ATOM 560 O O . HIS A 1 74 ? 47.885 5.195 27.044 1.00 92.25 74 HIS A O 1
ATOM 566 N N . PHE A 1 75 ? 49.440 4.967 25.453 1.00 92.81 75 PHE A N 1
ATOM 567 C CA . PHE A 1 75 ? 48.534 5.279 24.350 1.00 92.81 75 PHE A CA 1
ATOM 568 C C . PHE A 1 75 ? 47.411 4.249 24.232 1.00 92.81 75 PHE A C 1
ATOM 570 O O . PHE A 1 75 ? 46.260 4.628 24.037 1.00 92.81 75 PHE A O 1
ATOM 577 N N . LEU A 1 76 ? 47.719 2.960 24.385 1.00 95.00 76 LEU A N 1
ATOM 578 C CA . LEU A 1 76 ? 46.721 1.899 24.354 1.00 95.00 76 LEU A CA 1
ATOM 579 C C . LEU A 1 76 ? 45.732 2.037 25.516 1.00 95.00 76 LEU A C 1
ATOM 581 O O . LEU A 1 76 ? 44.531 1.930 25.294 1.00 95.00 76 LEU A O 1
ATOM 585 N N . GLN A 1 77 ? 46.215 2.339 26.724 1.00 94.25 77 GLN A N 1
ATOM 586 C CA . GLN A 1 77 ? 45.368 2.576 27.893 1.00 94.25 77 GLN A CA 1
ATOM 587 C C . GLN A 1 77 ? 44.469 3.806 27.703 1.00 94.25 77 GLN A C 1
ATOM 589 O O . GLN A 1 77 ? 43.266 3.733 27.943 1.00 94.25 77 GLN A O 1
ATOM 594 N N . LEU A 1 78 ? 45.023 4.913 27.202 1.00 95.25 78 LEU A N 1
ATOM 595 C CA . LEU A 1 78 ? 44.262 6.128 26.913 1.00 95.25 78 LEU A CA 1
ATOM 596 C C . LEU A 1 78 ? 43.232 5.904 25.796 1.00 95.25 78 LEU A C 1
ATOM 598 O O . LEU A 1 78 ? 42.100 6.376 25.879 1.00 95.25 78 LEU A O 1
ATOM 602 N N . ASN A 1 79 ? 43.605 5.168 24.748 1.00 94.81 79 ASN A N 1
ATOM 603 C CA . ASN A 1 79 ? 42.699 4.819 23.660 1.00 94.81 79 ASN A CA 1
ATOM 604 C C . ASN A 1 79 ? 41.568 3.915 24.156 1.00 94.81 79 ASN A C 1
ATOM 606 O O . ASN A 1 79 ? 40.413 4.159 23.823 1.00 94.81 79 ASN A O 1
ATOM 610 N N . GLN A 1 80 ? 41.887 2.937 25.006 1.00 93.44 80 GLN A N 1
ATOM 611 C CA . GLN A 1 80 ? 40.906 2.064 25.632 1.00 93.44 80 GLN A CA 1
ATOM 612 C C . GLN A 1 80 ? 39.930 2.866 26.501 1.00 93.44 80 GLN A C 1
ATOM 614 O O . GLN A 1 80 ? 38.722 2.705 26.347 1.00 93.44 80 GLN A O 1
ATOM 619 N N . GLN A 1 81 ? 40.418 3.778 27.349 1.00 95.44 81 GLN A N 1
ATOM 620 C CA . GLN A 1 81 ? 39.557 4.668 28.133 1.00 95.44 81 GLN A CA 1
ATOM 621 C C . GLN A 1 81 ? 38.640 5.499 27.224 1.00 95.44 81 GLN A C 1
ATOM 623 O O . GLN A 1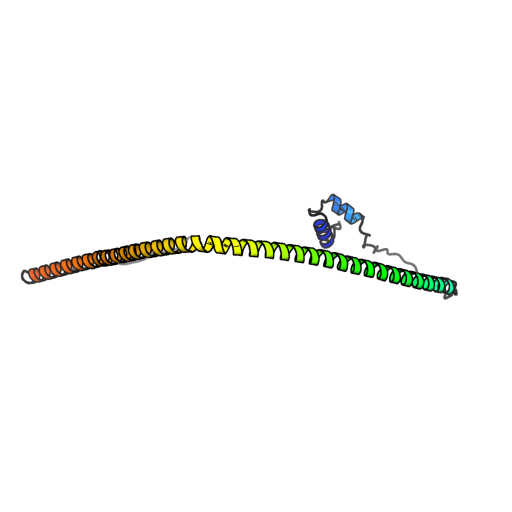 81 ? 37.425 5.517 27.414 1.00 95.44 81 GLN A O 1
ATOM 628 N N . LYS A 1 82 ? 39.201 6.120 26.183 1.00 96.12 82 LYS A N 1
ATOM 629 C CA . LYS A 1 82 ? 38.434 6.913 25.215 1.00 96.12 82 LYS A CA 1
ATOM 630 C C . LYS A 1 82 ? 37.400 6.069 24.464 1.00 96.12 82 LYS A C 1
ATOM 632 O O . LYS A 1 82 ? 36.320 6.563 24.146 1.00 96.12 82 LYS A O 1
ATOM 637 N N . ALA A 1 83 ? 37.712 4.810 24.163 1.00 93.75 83 ALA A N 1
ATOM 638 C CA . ALA A 1 83 ? 36.778 3.874 23.550 1.00 93.75 83 ALA A CA 1
ATOM 639 C C . ALA A 1 83 ? 35.626 3.530 24.506 1.00 93.75 83 ALA A C 1
ATOM 641 O O . ALA A 1 83 ? 34.472 3.564 24.083 1.00 93.75 83 ALA A O 1
ATOM 642 N N . TYR A 1 84 ? 35.912 3.290 25.791 1.00 96.75 84 TYR A N 1
ATOM 643 C CA . TYR A 1 84 ? 34.884 3.062 26.811 1.00 96.75 84 TYR A CA 1
ATOM 644 C C . TYR A 1 84 ? 33.972 4.278 27.004 1.00 96.75 84 TYR A C 1
ATOM 646 O O . TYR A 1 84 ? 32.754 4.121 27.051 1.00 96.75 84 TYR A O 1
ATOM 654 N N . GLU A 1 85 ? 34.528 5.488 27.059 1.00 96.62 85 GLU A N 1
ATOM 655 C CA . GLU A 1 85 ? 33.746 6.726 27.174 1.00 96.62 85 GLU A CA 1
ATOM 656 C C . GLU A 1 85 ? 32.844 6.942 25.955 1.00 96.62 85 GLU A C 1
ATOM 658 O O . GLU A 1 85 ? 31.657 7.234 26.105 1.00 96.62 85 GLU A O 1
ATOM 663 N N . LYS A 1 86 ? 33.368 6.722 24.743 1.00 96.69 86 LYS A N 1
ATOM 664 C CA . LYS A 1 86 ? 32.564 6.777 23.515 1.00 96.69 86 LYS A CA 1
ATOM 665 C C . LYS A 1 86 ? 31.454 5.736 23.512 1.00 96.69 86 LYS A C 1
ATOM 667 O O . LYS A 1 86 ? 30.322 6.070 23.182 1.00 96.69 86 LYS A O 1
ATOM 672 N N . MET A 1 87 ? 31.762 4.496 23.885 1.00 94.94 87 MET A N 1
ATOM 673 C CA . MET A 1 87 ? 30.776 3.420 23.949 1.00 94.94 87 MET A CA 1
ATOM 674 C C . MET A 1 87 ? 29.666 3.759 24.944 1.00 94.94 87 MET A C 1
ATOM 676 O O . MET A 1 87 ? 28.492 3.637 24.608 1.00 94.94 87 MET A O 1
ATOM 680 N N . ARG A 1 88 ? 30.022 4.274 26.127 1.00 97.06 88 ARG A N 1
ATOM 681 C CA . ARG A 1 88 ? 29.057 4.745 27.124 1.00 97.06 88 ARG A CA 1
ATOM 682 C C . ARG A 1 88 ? 28.183 5.882 26.590 1.00 97.06 88 ARG A C 1
ATOM 684 O O . ARG A 1 88 ? 26.977 5.853 26.802 1.00 97.06 88 ARG A O 1
ATOM 691 N N . GLY A 1 89 ? 28.766 6.848 25.879 1.00 96.81 89 GLY A N 1
ATOM 692 C CA . GLY A 1 89 ? 28.015 7.940 25.255 1.00 96.81 89 GLY A CA 1
ATOM 693 C C . GLY A 1 89 ? 27.044 7.457 24.173 1.00 96.81 89 GLY A C 1
ATOM 694 O O . GLY A 1 89 ? 25.911 7.928 24.109 1.00 96.81 89 GLY A O 1
ATOM 695 N N . ILE A 1 90 ? 27.457 6.480 23.359 1.00 96.50 90 ILE A N 1
ATOM 696 C CA . ILE A 1 90 ? 26.590 5.856 22.351 1.00 96.50 90 ILE A CA 1
ATOM 697 C C . ILE A 1 90 ? 25.428 5.127 23.030 1.00 96.50 90 ILE A C 1
ATOM 699 O O . ILE A 1 90 ? 24.286 5.369 22.661 1.00 96.50 90 ILE A O 1
ATOM 703 N N . LEU A 1 91 ? 25.698 4.301 24.046 1.00 96.75 91 LEU A N 1
ATOM 704 C CA . LEU A 1 91 ? 24.664 3.604 24.822 1.00 96.75 91 LEU A CA 1
ATOM 705 C C . LEU A 1 91 ? 23.655 4.588 25.428 1.00 96.75 91 LEU A C 1
ATOM 707 O O . LEU A 1 91 ? 22.460 4.440 25.213 1.00 96.75 91 LEU A O 1
ATOM 711 N N . GLN A 1 92 ? 24.127 5.661 26.066 1.00 96.62 92 GLN A N 1
ATOM 712 C CA . GLN A 1 92 ? 23.255 6.700 26.620 1.00 96.62 92 GLN A CA 1
ATOM 713 C C . GLN A 1 92 ? 22.416 7.413 25.541 1.00 96.62 92 GLN A C 1
ATOM 715 O O . GLN A 1 92 ? 21.256 7.762 25.766 1.00 96.62 92 GLN A O 1
ATOM 720 N N . THR A 1 93 ? 22.985 7.631 24.354 1.00 96.31 93 THR A N 1
ATOM 721 C CA . THR A 1 93 ? 22.249 8.223 23.226 1.00 96.31 93 THR A CA 1
ATOM 722 C C . THR A 1 93 ? 21.174 7.264 22.716 1.00 96.31 93 THR A C 1
ATOM 724 O O . THR A 1 93 ? 20.054 7.690 22.456 1.00 96.31 93 THR A O 1
ATOM 727 N N . ILE A 1 94 ? 21.481 5.969 22.628 1.00 95.69 94 ILE A N 1
ATOM 728 C CA . ILE A 1 94 ? 20.513 4.935 22.246 1.00 95.69 94 ILE A CA 1
ATOM 729 C C . ILE A 1 94 ? 19.378 4.865 23.271 1.00 95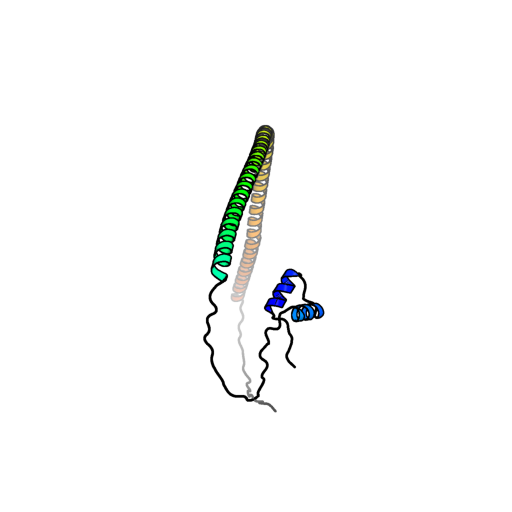.69 94 ILE A C 1
ATOM 731 O O . ILE A 1 94 ? 18.217 4.858 22.877 1.00 95.69 94 ILE A O 1
ATOM 735 N N . ASP A 1 95 ? 19.686 4.883 24.568 1.00 96.44 95 ASP A N 1
ATOM 736 C CA . ASP A 1 95 ? 18.672 4.833 25.626 1.00 96.44 95 ASP A CA 1
ATOM 737 C C . ASP A 1 95 ? 17.722 6.038 25.556 1.00 96.44 95 ASP A C 1
ATOM 739 O O . ASP A 1 95 ? 16.504 5.870 25.542 1.00 96.44 95 ASP A O 1
ATOM 743 N N . THR A 1 96 ? 18.257 7.252 25.400 1.00 96.12 96 THR A N 1
ATOM 744 C CA . THR A 1 96 ? 17.430 8.470 25.276 1.00 96.12 96 THR A CA 1
ATOM 745 C C . THR A 1 96 ? 16.598 8.494 23.989 1.00 96.12 96 THR A C 1
ATOM 747 O O . THR A 1 96 ? 15.435 8.911 24.001 1.00 96.12 96 THR A O 1
ATOM 750 N N . GLN A 1 97 ? 17.149 8.010 22.871 1.00 95.81 97 GLN A N 1
ATOM 751 C CA . GLN A 1 97 ? 16.407 7.844 21.618 1.00 95.81 97 GLN A CA 1
ATOM 752 C C . GLN A 1 97 ? 15.296 6.798 21.747 1.00 95.81 97 GLN A C 1
ATOM 754 O O . GLN A 1 97 ? 14.189 7.022 21.250 1.00 95.81 97 GLN A O 1
ATOM 759 N N . ASN A 1 98 ? 15.555 5.690 22.440 1.00 95.69 98 ASN A N 1
ATOM 760 C CA . ASN A 1 98 ? 14.566 4.650 22.700 1.00 95.69 98 ASN A CA 1
ATOM 761 C C . ASN A 1 98 ? 13.429 5.173 23.578 1.00 95.69 98 ASN A C 1
ATOM 763 O O . ASN A 1 98 ? 12.270 5.007 23.208 1.00 95.69 98 ASN A O 1
ATOM 767 N N . GLU A 1 99 ? 13.728 5.857 24.684 1.00 96.00 99 GLU A N 1
ATOM 768 C CA . GLU A 1 99 ? 12.703 6.468 25.542 1.00 96.00 99 GLU A CA 1
ATOM 769 C C . GLU A 1 99 ? 11.848 7.478 24.773 1.00 96.00 99 GLU A C 1
ATOM 771 O O . GLU A 1 99 ? 10.621 7.453 24.863 1.00 96.00 99 GLU A O 1
ATOM 776 N N . THR A 1 100 ? 12.478 8.319 23.948 1.00 95.62 100 THR A N 1
ATOM 777 C CA . THR A 1 100 ? 11.761 9.283 23.102 1.00 95.62 100 THR A CA 1
ATOM 778 C C . THR A 1 100 ? 10.851 8.569 22.103 1.00 95.62 100 THR A C 1
ATOM 780 O O . THR A 1 100 ? 9.690 8.939 21.939 1.00 95.62 100 THR A O 1
ATOM 783 N N . THR A 1 101 ? 11.349 7.512 21.459 1.00 94.12 101 THR A N 1
ATOM 784 C CA . THR A 1 101 ? 10.589 6.731 20.473 1.00 94.12 101 THR A CA 1
ATOM 785 C C . THR A 1 101 ? 9.421 5.993 21.121 1.00 94.12 101 THR A C 1
ATOM 787 O O . THR A 1 101 ? 8.311 6.026 20.594 1.00 94.12 101 THR A O 1
ATOM 790 N N . LEU A 1 102 ? 9.631 5.382 22.288 1.00 96.06 102 LEU A N 1
ATOM 791 C CA . LEU A 1 102 ? 8.576 4.735 23.066 1.00 96.06 102 LEU A CA 1
ATOM 792 C C . LEU A 1 102 ? 7.535 5.747 23.558 1.00 96.06 102 LEU A C 1
ATOM 794 O O . LEU A 1 102 ? 6.341 5.464 23.506 1.00 96.06 102 LEU A O 1
ATOM 798 N N . GLY A 1 103 ? 7.959 6.943 23.975 1.00 94.88 103 GLY A N 1
ATOM 799 C CA . GLY A 1 103 ? 7.059 8.033 24.351 1.00 94.88 103 GLY A CA 1
ATOM 800 C C . GLY A 1 103 ? 6.199 8.510 23.179 1.00 94.88 103 GLY A C 1
ATOM 801 O O . GLY A 1 103 ? 4.984 8.660 23.324 1.00 94.88 103 GLY A O 1
ATOM 802 N N . MET A 1 104 ? 6.803 8.680 21.998 1.00 94.81 104 MET A N 1
ATOM 803 C CA . MET A 1 104 ? 6.065 8.989 20.772 1.00 94.81 104 MET A CA 1
ATOM 804 C C . MET A 1 104 ? 5.086 7.868 20.425 1.00 94.81 104 MET A C 1
ATOM 806 O O . MET A 1 104 ? 3.912 8.154 20.202 1.00 94.81 104 MET A O 1
ATOM 810 N N . LEU A 1 105 ? 5.517 6.604 20.465 1.00 93.94 105 LEU A N 1
ATOM 811 C CA . LEU A 1 105 ? 4.653 5.451 20.212 1.00 93.94 105 LEU A CA 1
ATOM 812 C C . LEU A 1 105 ? 3.466 5.409 21.181 1.00 93.94 105 LEU A C 1
ATOM 814 O O . LEU A 1 105 ? 2.338 5.222 20.743 1.00 93.94 105 LEU A O 1
ATOM 818 N N . ALA A 1 106 ? 3.687 5.643 22.476 1.00 93.06 106 ALA A N 1
ATOM 819 C CA . ALA A 1 106 ? 2.613 5.710 23.464 1.00 93.06 106 ALA A CA 1
ATOM 820 C C . ALA A 1 106 ? 1.649 6.878 23.190 1.00 93.06 106 ALA A C 1
ATOM 822 O O . ALA A 1 106 ? 0.438 6.752 23.383 1.00 93.06 106 ALA A O 1
ATOM 823 N N . SER A 1 107 ? 2.165 8.019 22.719 1.00 91.62 107 SER A N 1
ATOM 824 C CA . SER A 1 107 ? 1.332 9.158 22.322 1.00 91.62 107 SER A CA 1
ATOM 825 C C . SER A 1 107 ? 0.475 8.840 21.094 1.00 91.62 107 SER A C 1
ATOM 827 O O . SER A 1 107 ? -0.711 9.159 21.089 1.00 91.62 107 SER A O 1
ATOM 829 N N . GLU A 1 108 ? 1.038 8.151 20.101 1.00 91.38 108 GLU A N 1
ATOM 830 C CA . GLU A 1 108 ? 0.318 7.699 18.911 1.00 91.38 108 GLU A CA 1
ATOM 831 C C . GLU A 1 108 ? -0.708 6.624 19.264 1.00 91.38 108 GLU A C 1
ATOM 833 O O . GLU A 1 108 ? -1.851 6.720 18.838 1.00 91.38 108 GLU A O 1
ATOM 838 N N . GLN A 1 109 ? -0.371 5.667 20.132 1.00 89.75 109 GLN 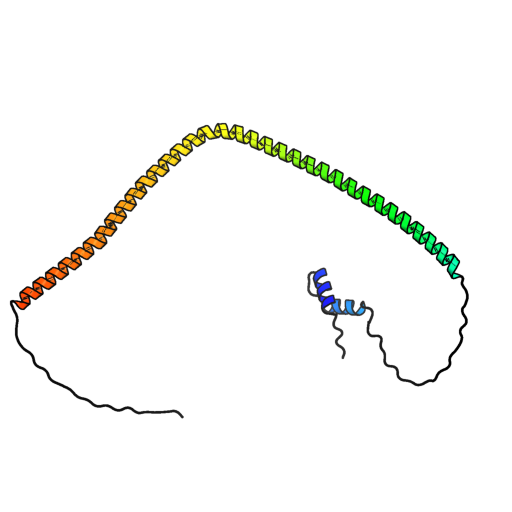A N 1
ATOM 839 C CA . GLN A 1 109 ? -1.333 4.689 20.644 1.00 89.75 109 GLN A CA 1
ATOM 840 C C . GLN A 1 109 ? -2.506 5.370 21.352 1.00 89.75 109 GLN A C 1
ATOM 842 O O . GLN A 1 109 ? -3.651 5.000 21.116 1.00 89.75 109 GLN A O 1
ATOM 847 N N . ARG A 1 110 ? -2.252 6.402 22.168 1.00 89.81 110 ARG A N 1
ATOM 848 C CA . ARG A 1 110 ? -3.322 7.171 22.818 1.00 89.81 110 ARG A CA 1
ATOM 849 C C . ARG A 1 110 ? -4.176 7.943 21.810 1.00 89.81 110 ARG A C 1
ATOM 851 O O . ARG A 1 110 ? -5.385 8.020 21.991 1.00 89.81 110 ARG A O 1
ATOM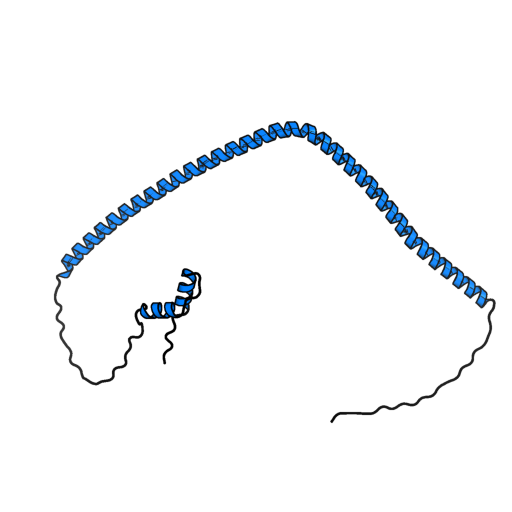 858 N N . LYS A 1 111 ? -3.573 8.502 20.757 1.00 90.94 111 LYS A N 1
ATOM 859 C CA . LYS A 1 111 ? -4.316 9.164 19.672 1.00 90.94 111 LYS A CA 1
ATOM 860 C C . LYS A 1 111 ? -5.177 8.167 18.902 1.00 90.94 111 LYS A C 1
ATOM 862 O O . LYS A 1 111 ? -6.345 8.446 18.679 1.00 90.94 111 LYS A O 1
ATOM 867 N N . VAL A 1 112 ? -4.622 7.011 18.536 1.00 87.75 112 VAL A N 1
ATOM 868 C CA . VAL A 1 112 ? -5.348 5.940 17.841 1.00 87.75 112 VAL A CA 1
ATOM 869 C C . VAL A 1 112 ? -6.493 5.426 18.705 1.00 87.75 112 VAL A C 1
ATOM 871 O O . VAL A 1 112 ? -7.606 5.336 18.206 1.00 87.75 112 VAL A O 1
ATOM 874 N N . ALA A 1 113 ? -6.255 5.168 19.994 1.00 83.62 113 ALA A N 1
ATOM 875 C CA . ALA A 1 113 ? -7.310 4.791 20.931 1.00 83.62 113 ALA A CA 1
ATOM 876 C C . ALA A 1 113 ? -8.413 5.859 20.987 1.00 83.62 113 ALA A C 1
ATOM 878 O O . ALA A 1 113 ? -9.572 5.539 20.776 1.00 83.62 113 ALA A O 1
ATOM 879 N N . GLY A 1 114 ? -8.055 7.140 21.127 1.00 84.69 114 GLY A N 1
ATOM 880 C CA . GLY A 1 114 ? -9.042 8.223 21.124 1.00 84.69 114 GLY A CA 1
ATOM 881 C C . GLY A 1 114 ? -9.829 8.353 19.812 1.00 84.69 114 GLY A C 1
ATOM 882 O O . GLY A 1 114 ? -11.007 8.696 19.838 1.00 84.69 114 GLY A O 1
ATOM 883 N N . VAL A 1 115 ? -9.209 8.069 18.661 1.00 82.75 115 VAL A N 1
ATOM 884 C CA . VAL A 1 115 ? -9.903 8.032 17.361 1.00 82.75 115 VAL A CA 1
ATOM 885 C C . VAL A 1 115 ? -10.837 6.828 17.267 1.00 82.75 115 VAL A C 1
ATOM 887 O O . VAL A 1 115 ? -11.941 6.975 16.752 1.00 82.75 115 VAL A O 1
ATOM 890 N N . LEU A 1 116 ? -10.421 5.660 17.760 1.00 77.38 116 LEU A N 1
ATOM 891 C CA . LEU A 1 116 ? -11.262 4.465 17.798 1.00 77.38 116 LEU A CA 1
ATOM 892 C C . LEU A 1 116 ? -12.467 4.668 18.720 1.00 77.38 116 LEU A C 1
ATOM 894 O O . LEU A 1 116 ? -13.579 4.417 18.278 1.00 77.38 116 LEU A O 1
ATOM 898 N N . ASP A 1 117 ? -12.273 5.220 19.918 1.00 77.75 117 ASP A N 1
ATOM 899 C CA . ASP A 1 117 ? -13.362 5.534 20.854 1.00 77.75 117 ASP A CA 1
ATOM 900 C C . ASP A 1 117 ? -14.345 6.555 20.242 1.00 77.75 117 ASP A C 1
ATOM 902 O O . ASP A 1 117 ? -15.564 6.421 20.352 1.00 77.75 117 ASP A O 1
ATOM 906 N N . ALA A 1 118 ? -13.829 7.570 19.536 1.00 74.06 118 ALA A N 1
ATOM 907 C CA . ALA A 1 118 ? -14.661 8.534 18.814 1.00 74.06 118 ALA A CA 1
ATOM 908 C C . ALA A 1 118 ? -15.414 7.893 17.633 1.00 74.06 118 ALA A C 1
ATOM 910 O O . ALA A 1 118 ? -16.550 8.274 17.347 1.00 74.06 118 ALA A O 1
ATOM 911 N N . HIS A 1 119 ? -14.798 6.926 16.950 1.00 67.94 119 HIS A N 1
ATOM 912 C CA . HIS A 1 119 ? -15.425 6.172 15.871 1.00 67.94 119 HIS A CA 1
ATOM 913 C C . HIS A 1 119 ? -16.440 5.149 16.395 1.00 67.94 119 HIS A C 1
ATOM 915 O O . HIS A 1 119 ? -17.416 4.890 15.709 1.00 67.94 119 HIS A O 1
ATOM 921 N N . GLU A 1 120 ? -16.264 4.577 17.585 1.00 67.38 120 GLU A N 1
ATOM 922 C CA . GLU A 1 120 ? -17.263 3.711 18.223 1.00 67.38 120 GLU A CA 1
ATOM 923 C C . GLU A 1 120 ? -18.511 4.529 18.579 1.00 67.38 120 GLU A C 1
ATOM 925 O O . GLU A 1 120 ? -19.610 4.198 18.141 1.00 67.38 120 GLU A O 1
ATOM 930 N N . ALA A 1 121 ? -18.332 5.697 19.206 1.00 61.78 121 ALA A N 1
ATOM 931 C CA . ALA A 1 121 ? -19.432 6.621 19.483 1.00 61.78 121 ALA A CA 1
ATOM 932 C C . ALA A 1 121 ? -20.141 7.129 18.206 1.00 61.78 121 ALA A C 1
ATOM 934 O O . ALA A 1 121 ? -21.360 7.311 18.194 1.00 61.78 121 ALA A O 1
ATOM 935 N N . ALA A 1 122 ? -19.399 7.360 17.116 1.00 61.38 122 ALA A N 1
ATOM 936 C CA . ALA A 1 122 ? -19.976 7.716 15.816 1.00 61.38 122 ALA A CA 1
ATOM 937 C C . ALA A 1 122 ? -20.609 6.511 15.095 1.00 61.38 122 ALA A C 1
ATOM 939 O O . ALA A 1 122 ? -21.616 6.670 14.407 1.00 61.38 122 ALA A O 1
ATOM 940 N N . GLY A 1 123 ? -20.045 5.318 15.274 1.00 58.47 123 GLY A N 1
ATOM 941 C CA . GLY A 1 123 ? -20.506 4.049 14.727 1.00 58.47 123 GLY A CA 1
ATOM 942 C C . GLY A 1 123 ? -21.840 3.624 15.325 1.00 58.47 123 GLY A C 1
ATOM 943 O O . GLY A 1 123 ? -22.710 3.194 14.580 1.00 58.47 123 GLY A O 1
ATOM 944 N N . ASP A 1 124 ? -22.059 3.856 16.619 1.00 58.47 124 ASP A N 1
ATOM 945 C CA . ASP A 1 124 ? -23.358 3.646 17.267 1.00 58.47 124 ASP A CA 1
ATOM 946 C C . ASP A 1 124 ? -24.436 4.597 16.717 1.00 58.47 124 ASP A C 1
ATOM 948 O O . ASP A 1 124 ? -25.584 4.200 16.507 1.00 58.47 124 ASP A O 1
ATOM 952 N N . ALA A 1 125 ? -24.068 5.842 16.394 1.00 59.66 125 ALA A N 1
ATOM 953 C CA . ALA A 1 125 ? -24.967 6.794 15.737 1.00 59.66 125 ALA A CA 1
ATOM 954 C C . ALA A 1 125 ? -25.216 6.450 14.253 1.00 59.66 125 ALA A C 1
ATOM 956 O O . ALA A 1 125 ? -26.318 6.648 13.739 1.00 59.66 125 ALA A O 1
ATOM 957 N N . GLN A 1 126 ? -24.213 5.910 13.556 1.00 58.53 126 GLN A N 1
ATOM 958 C CA . GLN A 1 126 ? -24.308 5.469 12.163 1.00 58.53 126 GLN A CA 1
ATOM 959 C C . GLN A 1 126 ? -24.983 4.105 12.009 1.00 58.53 126 GLN A C 1
ATOM 961 O O . GLN A 1 126 ? -25.593 3.876 10.972 1.00 58.53 126 GLN A O 1
ATOM 966 N N . ALA A 1 127 ? -24.944 3.222 13.008 1.00 58.81 127 ALA A N 1
ATOM 967 C CA . ALA A 1 127 ? -25.614 1.922 12.989 1.00 58.81 127 ALA A CA 1
ATOM 968 C C . ALA A 1 127 ? -27.135 2.073 12.833 1.00 58.81 127 ALA A C 1
ATOM 970 O O . ALA A 1 127 ? -27.762 1.291 12.119 1.00 58.81 127 ALA A O 1
ATOM 971 N N . ALA A 1 128 ? -27.711 3.134 13.411 1.00 58.22 128 ALA A N 1
ATOM 972 C CA . ALA A 1 128 ? -29.117 3.484 13.229 1.00 58.22 128 ALA A CA 1
ATOM 973 C C . ALA A 1 128 ? -29.461 3.853 11.769 1.00 58.22 128 ALA A C 1
ATOM 975 O O . ALA A 1 128 ? -30.507 3.447 11.276 1.00 58.22 128 ALA A O 1
ATOM 976 N N . GLY A 1 129 ? -28.576 4.559 11.052 1.00 60.12 129 GLY A N 1
ATOM 977 C CA . GLY A 1 129 ? -28.758 4.875 9.624 1.00 60.12 129 GLY A CA 1
ATOM 978 C C . GLY A 1 129 ? -28.309 3.757 8.672 1.00 60.12 129 GLY A C 1
ATOM 979 O O . GLY A 1 129 ? -28.846 3.601 7.580 1.00 60.12 129 GLY A O 1
ATOM 980 N N . ALA A 1 130 ? -27.343 2.936 9.085 1.00 59.16 130 ALA A N 1
ATOM 981 C CA . ALA A 1 130 ? -26.841 1.806 8.314 1.00 59.16 130 ALA A CA 1
ATOM 982 C C . ALA A 1 130 ? -27.867 0.670 8.236 1.00 59.16 130 ALA A C 1
ATOM 984 O O . ALA A 1 130 ? -27.917 -0.000 7.210 1.00 59.16 130 ALA A O 1
ATOM 985 N N . ALA A 1 131 ? -28.701 0.482 9.264 1.00 61.78 131 ALA A N 1
ATOM 986 C CA . ALA A 1 131 ? -29.812 -0.469 9.224 1.00 61.78 131 ALA A CA 1
ATOM 987 C C . ALA A 1 131 ? -30.822 -0.120 8.112 1.00 61.78 131 ALA A C 1
ATOM 989 O O . ALA A 1 131 ? -31.173 -0.978 7.307 1.00 61.78 131 ALA A O 1
ATOM 990 N N . GLU A 1 132 ? -31.200 1.155 7.987 1.00 63.09 132 GLU A N 1
ATOM 991 C CA . GLU A 1 132 ? -32.119 1.633 6.943 1.00 63.09 132 GLU A CA 1
ATOM 992 C C . GLU A 1 132 ? -31.511 1.514 5.528 1.00 63.09 132 GLU A C 1
ATOM 994 O O . GLU A 1 132 ? -32.173 1.084 4.582 1.00 63.09 132 GLU A O 1
ATOM 999 N N . ILE A 1 133 ? -30.214 1.808 5.377 1.00 69.00 133 ILE A N 1
ATOM 1000 C CA . ILE A 1 133 ? -29.489 1.644 4.103 1.00 69.00 133 ILE A CA 1
ATOM 1001 C C . ILE A 1 133 ? -29.320 0.159 3.736 1.00 69.00 133 ILE A C 1
ATOM 1003 O O . ILE A 1 133 ? -29.405 -0.203 2.558 1.00 69.00 133 ILE A O 1
ATOM 1007 N N . GLN A 1 134 ? -29.081 -0.715 4.716 1.00 74.25 134 GLN A N 1
ATOM 1008 C CA . GLN A 1 134 ? -28.986 -2.161 4.503 1.00 74.25 134 GLN A CA 1
ATOM 1009 C C . GLN A 1 134 ? -30.323 -2.750 4.054 1.00 74.25 134 GLN A C 1
ATOM 1011 O O . GLN A 1 134 ? -30.329 -3.557 3.123 1.00 74.25 134 GLN A O 1
ATOM 1016 N N . ASP A 1 135 ? -31.438 -2.309 4.636 1.00 78.44 135 ASP A N 1
ATOM 1017 C CA . ASP A 1 135 ? -32.774 -2.735 4.218 1.00 78.44 135 ASP A CA 1
ATOM 1018 C C . ASP A 1 135 ? -33.099 -2.265 2.791 1.00 78.44 135 ASP A C 1
ATOM 1020 O O . ASP A 1 135 ? -33.523 -3.077 1.967 1.00 78.44 135 ASP A O 1
ATOM 1024 N N . SER A 1 136 ? -32.773 -1.016 2.435 1.00 78.31 136 SER A N 1
ATOM 1025 C CA . SER A 1 136 ? -32.915 -0.527 1.053 1.00 78.31 136 SER A CA 1
ATOM 1026 C C . SER A 1 136 ? -32.029 -1.293 0.058 1.00 78.31 136 SER A C 1
ATOM 1028 O O . SER A 1 136 ? -32.464 -1.646 -1.039 1.00 78.31 136 SER A O 1
ATOM 1030 N N . THR A 1 137 ? -30.792 -1.619 0.443 1.00 79.19 137 THR A N 1
ATOM 1031 C CA . THR A 1 137 ? -29.878 -2.409 -0.399 1.00 79.19 137 THR A CA 1
ATOM 1032 C C . THR A 1 137 ? -30.385 -3.841 -0.569 1.00 79.19 137 THR A C 1
ATOM 1034 O O . THR A 1 137 ? -30.286 -4.415 -1.655 1.00 79.19 137 THR A O 1
ATOM 1037 N N . ARG A 1 138 ? -30.966 -4.426 0.484 1.00 80.94 138 ARG A N 1
ATOM 1038 C CA . ARG A 1 138 ? -31.585 -5.752 0.443 1.00 80.94 138 ARG A CA 1
ATOM 1039 C C . ARG A 1 138 ? -32.793 -5.772 -0.492 1.00 80.94 138 ARG A C 1
ATOM 1041 O O . ARG A 1 138 ? -32.900 -6.698 -1.293 1.00 80.94 138 ARG A O 1
ATOM 1048 N N . GLU A 1 139 ? -33.640 -4.748 -0.438 1.00 85.19 139 GLU A N 1
ATOM 1049 C CA . GLU A 1 139 ? -34.785 -4.583 -1.340 1.00 85.19 139 GLU A CA 1
ATOM 1050 C C . GLU A 1 139 ? -34.340 -4.421 -2.807 1.00 85.19 139 GLU A C 1
ATOM 1052 O O . GLU A 1 139 ? -34.859 -5.091 -3.707 1.00 85.19 139 GLU A O 1
ATOM 1057 N N . ALA A 1 140 ? -33.304 -3.615 -3.059 1.00 88.56 140 ALA A N 1
ATOM 1058 C CA . ALA A 1 140 ? -32.730 -3.456 -4.394 1.00 88.56 140 ALA A CA 1
ATOM 1059 C C . ALA A 1 140 ? -32.169 -4.780 -4.945 1.00 88.56 140 ALA A C 1
ATOM 1061 O O . ALA A 1 140 ? -32.410 -5.123 -6.102 1.00 88.56 140 ALA A O 1
ATOM 1062 N N . LEU A 1 141 ? -31.468 -5.566 -4.119 1.00 87.94 141 LEU A N 1
ATOM 1063 C CA . LEU A 1 141 ? -30.947 -6.878 -4.520 1.00 87.94 141 LEU A CA 1
ATOM 1064 C C . LEU A 1 141 ? -32.064 -7.882 -4.825 1.00 87.94 141 LEU A C 1
ATOM 1066 O O . LEU A 1 141 ? -31.932 -8.655 -5.774 1.00 87.94 141 LEU A O 1
ATOM 1070 N N . THR A 1 142 ? -33.171 -7.861 -4.075 1.00 91.00 142 THR A N 1
ATOM 1071 C CA . THR A 1 142 ? -34.335 -8.702 -4.390 1.00 91.00 142 THR A CA 1
ATOM 1072 C C . THR A 1 142 ? -34.969 -8.315 -5.724 1.00 91.00 142 THR A C 1
ATOM 1074 O O . THR A 1 142 ? -35.215 -9.193 -6.547 1.00 91.00 142 THR A O 1
ATOM 1077 N N . MET A 1 143 ? -35.115 -7.016 -6.002 1.00 92.31 143 MET A N 1
ATOM 1078 C CA . MET A 1 143 ? -35.662 -6.521 -7.269 1.00 92.31 143 MET A CA 1
ATOM 1079 C C . MET A 1 143 ? -34.773 -6.896 -8.464 1.00 92.31 143 MET A C 1
ATOM 1081 O O . MET A 1 143 ? -35.267 -7.347 -9.497 1.00 92.31 143 MET A O 1
ATOM 1085 N N . ILE A 1 144 ? -33.449 -6.776 -8.315 1.00 91.12 144 ILE A N 1
ATOM 1086 C CA . ILE A 1 144 ? -32.486 -7.203 -9.341 1.00 91.12 144 ILE A CA 1
ATOM 1087 C C . ILE A 1 144 ? -32.567 -8.721 -9.555 1.00 91.12 144 ILE A C 1
ATOM 1089 O O . ILE A 1 144 ? -32.544 -9.186 -10.694 1.00 91.12 144 ILE A O 1
ATOM 1093 N N . GLY A 1 145 ? -32.690 -9.506 -8.481 1.00 89.88 145 GLY A N 1
ATOM 1094 C CA . GLY A 1 145 ? -32.844 -10.960 -8.563 1.00 89.88 145 GLY A CA 1
ATOM 1095 C C . GLY A 1 145 ? -34.103 -11.385 -9.325 1.00 89.88 145 GLY A C 1
ATOM 1096 O O . GLY A 1 145 ? -34.049 -12.287 -10.166 1.00 89.88 145 GLY A O 1
ATOM 1097 N N . GLU A 1 146 ? -35.223 -10.704 -9.088 1.00 93.25 146 GLU A N 1
ATOM 1098 C CA . GLU A 1 146 ? -36.474 -10.918 -9.821 1.00 93.25 146 GLU A CA 1
ATOM 1099 C C . GLU A 1 146 ? -36.329 -10.568 -11.308 1.00 93.25 146 GLU A C 1
ATOM 1101 O O . GLU A 1 146 ? -36.703 -11.368 -12.171 1.00 93.25 146 GLU A O 1
ATOM 1106 N N . GLN A 1 147 ? -35.708 -9.427 -11.622 1.00 93.06 147 GLN A N 1
ATOM 1107 C CA . GLN A 1 147 ? -35.444 -9.009 -13.002 1.00 93.06 147 GLN A CA 1
ATOM 1108 C C . GLN A 1 147 ? -34.543 -10.002 -13.746 1.00 93.06 147 GLN A C 1
ATOM 1110 O O . GLN A 1 147 ? -34.866 -10.412 -14.861 1.00 93.06 147 GLN A O 1
ATOM 1115 N N . LEU A 1 148 ? -33.445 -10.441 -13.126 1.00 93.25 148 LEU A N 1
ATOM 1116 C CA . LEU A 1 148 ? -32.534 -11.432 -13.706 1.00 93.25 148 LEU A CA 1
ATOM 1117 C C . LEU A 1 148 ? -33.232 -12.771 -13.946 1.00 93.25 148 LEU A C 1
ATOM 1119 O O . LEU A 1 148 ? -33.051 -13.381 -14.997 1.00 93.25 148 LEU A O 1
ATOM 1123 N N . THR A 1 149 ? -34.074 -13.212 -13.010 1.00 92.62 149 THR A N 1
ATOM 1124 C CA . THR A 1 149 ? -34.858 -14.444 -13.171 1.00 92.62 149 THR A CA 1
ATOM 1125 C C . THR A 1 149 ? -35.837 -14.334 -14.343 1.00 92.62 149 THR A C 1
ATOM 1127 O O . THR A 1 149 ? -35.999 -15.291 -15.106 1.00 92.62 149 THR A O 1
ATOM 1130 N N . GLY A 1 150 ? -36.458 -13.164 -14.527 1.00 93.62 150 GLY A N 1
ATOM 1131 C CA . GLY A 1 150 ? -37.306 -12.867 -15.683 1.00 93.62 150 GLY A CA 1
ATOM 1132 C C . GLY A 1 150 ? -36.541 -12.928 -17.007 1.00 93.62 150 GLY A C 1
ATOM 1133 O O . GLY A 1 150 ? -36.978 -13.611 -17.934 1.00 93.62 150 GLY A O 1
ATOM 1134 N N . LEU A 1 151 ? -35.368 -12.293 -17.069 1.00 94.94 151 LEU A N 1
ATOM 1135 C CA . LEU A 1 151 ? -34.507 -12.303 -18.256 1.00 94.94 151 LEU A CA 1
ATOM 1136 C C . LEU A 1 151 ? -34.024 -13.713 -18.608 1.00 94.94 151 LEU A C 1
ATOM 1138 O O . LEU A 1 151 ? -34.099 -14.110 -19.766 1.00 94.94 151 LEU A O 1
ATOM 1142 N N . ILE A 1 152 ? -33.594 -14.503 -17.620 1.00 93.25 152 ILE A N 1
ATOM 1143 C CA . ILE A 1 152 ? -33.162 -15.891 -17.840 1.00 93.25 152 ILE A CA 1
ATOM 1144 C C . ILE A 1 152 ? -34.307 -16.728 -18.415 1.00 93.25 152 ILE A C 1
ATOM 1146 O O . ILE A 1 152 ? -34.102 -17.480 -19.366 1.00 93.25 152 ILE A O 1
ATOM 1150 N N . ARG A 1 153 ? -35.525 -16.592 -17.875 1.00 94.38 153 ARG A N 1
ATOM 1151 C CA . ARG A 1 153 ? -36.698 -17.301 -18.405 1.00 94.38 153 ARG A CA 1
ATOM 1152 C C . ARG A 1 153 ? -36.970 -16.913 -19.858 1.00 94.38 153 ARG A C 1
ATOM 1154 O O . ARG A 1 153 ? -37.187 -17.795 -20.684 1.00 94.38 153 ARG A O 1
ATOM 1161 N N . GLN A 1 154 ? -36.928 -15.621 -20.168 1.00 94.88 154 GLN A N 1
ATOM 1162 C CA . GLN A 1 154 ? -37.162 -15.121 -21.520 1.00 94.88 154 GLN A CA 1
ATOM 1163 C C . GLN A 1 154 ? -36.091 -15.602 -22.507 1.00 94.88 154 GLN A C 1
ATOM 1165 O O . GLN A 1 154 ? -36.422 -15.982 -23.631 1.00 94.88 154 GLN A O 1
ATOM 1170 N N . GLU A 1 155 ? -34.827 -15.640 -22.088 1.00 94.25 155 GLU A N 1
ATOM 1171 C CA . GLU A 1 155 ? -33.724 -16.136 -22.911 1.00 94.25 155 GLU A CA 1
ATOM 1172 C C . GLU A 1 155 ? -33.867 -17.636 -23.187 1.00 94.25 155 GLU A C 1
ATOM 1174 O O . GLU A 1 155 ? -33.749 -18.075 -24.330 1.00 94.25 155 GLU A O 1
ATOM 1179 N N . ILE A 1 156 ? -34.217 -18.424 -22.164 1.00 92.81 156 ILE A N 1
ATOM 1180 C CA . ILE A 1 156 ? -34.500 -19.856 -22.316 1.00 92.81 156 ILE A CA 1
ATOM 1181 C C . ILE A 1 156 ? -35.650 -20.064 -23.309 1.00 92.81 156 ILE A C 1
ATOM 1183 O O . ILE A 1 156 ? -35.511 -20.842 -24.251 1.00 92.81 156 ILE A O 1
ATOM 1187 N N . GLU A 1 157 ? -36.769 -19.356 -23.144 1.00 93.38 157 GLU A N 1
ATOM 1188 C CA . GLU A 1 157 ? -37.911 -19.454 -24.060 1.00 93.38 157 GLU A CA 1
ATOM 1189 C C . GLU A 1 157 ? -37.558 -19.052 -25.494 1.00 93.38 157 GLU A C 1
ATOM 1191 O O . GLU A 1 157 ? -38.041 -19.666 -26.446 1.00 93.38 157 GLU A O 1
ATOM 1196 N N . THR A 1 158 ? -36.724 -18.028 -25.661 1.00 93.19 158 THR A N 1
ATOM 1197 C CA . THR A 1 158 ? -36.291 -17.550 -26.977 1.00 93.19 158 THR A CA 1
ATOM 1198 C C . THR A 1 158 ? -35.370 -18.563 -27.646 1.00 93.19 158 THR A C 1
ATOM 1200 O O . THR A 1 158 ? -35.576 -18.898 -28.810 1.00 93.19 158 THR A O 1
ATOM 1203 N N . CYS A 1 159 ? -34.412 -19.120 -26.904 1.00 90.12 159 CYS A N 1
ATOM 1204 C CA . CYS A 1 159 ? -33.511 -20.162 -27.386 1.00 90.12 159 CYS A CA 1
ATOM 1205 C C . CYS A 1 159 ? -34.278 -21.427 -27.802 1.00 90.12 159 CYS A C 1
ATOM 1207 O O . CYS A 1 159 ? -34.067 -21.955 -28.897 1.00 90.12 159 CYS A O 1
ATOM 1209 N N . PHE A 1 160 ? -35.233 -21.876 -26.977 1.00 89.69 160 PHE A N 1
ATOM 1210 C CA . PHE A 1 160 ? -36.081 -23.020 -27.315 1.00 89.69 160 PHE A CA 1
ATOM 1211 C C . PHE A 1 160 ? -36.947 -22.767 -28.545 1.00 89.69 160 PHE A C 1
ATOM 1213 O O . PHE A 1 160 ? -37.077 -23.677 -29.359 1.00 89.69 160 PHE A O 1
ATOM 1220 N N . ARG A 1 161 ? -37.506 -21.562 -28.717 1.00 89.38 161 ARG A N 1
ATOM 1221 C CA . ARG A 1 161 ? -38.242 -21.210 -29.940 1.00 89.38 161 ARG A CA 1
ATOM 1222 C C . ARG A 1 161 ? -37.329 -21.216 -31.156 1.00 89.38 161 ARG A C 1
ATOM 1224 O O . ARG A 1 161 ? -37.593 -21.941 -32.097 1.00 89.38 161 ARG A O 1
ATOM 1231 N N . GLN A 1 162 ? -36.198 -20.518 -31.114 1.00 86.12 162 GLN A N 1
ATOM 1232 C CA . GLN A 1 162 ? -35.277 -20.464 -32.254 1.00 86.12 162 GLN A CA 1
ATOM 1233 C C . GLN A 1 162 ? -34.792 -21.852 -32.692 1.00 86.12 162 GLN A C 1
ATOM 1235 O O . GLN A 1 162 ? -34.767 -22.153 -33.885 1.00 86.12 162 GLN A O 1
ATOM 1240 N N . TYR A 1 163 ? -34.423 -22.713 -31.742 1.00 82.81 163 TYR A N 1
ATOM 1241 C CA . TYR A 1 163 ? -33.959 -24.062 -32.059 1.00 82.81 163 TYR A CA 1
ATOM 1242 C C . TYR A 1 163 ? -35.109 -25.012 -32.420 1.00 82.81 163 TYR A C 1
ATOM 1244 O O . TYR A 1 163 ? -34.995 -25.802 -33.359 1.00 82.81 163 TYR A O 1
ATOM 1252 N N . GLY A 1 164 ? -36.215 -24.941 -31.679 1.00 84.56 164 GLY A N 1
ATOM 1253 C CA . GLY A 1 164 ? -37.396 -25.777 -31.869 1.00 84.56 164 GLY A CA 1
ATOM 1254 C C . GLY A 1 164 ? -38.112 -25.486 -33.182 1.00 84.56 164 GLY A C 1
ATOM 1255 O O . GLY A 1 164 ? -38.411 -26.424 -33.916 1.00 84.56 164 GLY A O 1
ATOM 1256 N N . ASP A 1 165 ? -38.306 -24.213 -33.515 1.00 87.56 165 ASP A N 1
ATOM 1257 C CA . ASP A 1 165 ? -38.965 -23.776 -34.746 1.00 87.56 165 ASP A CA 1
ATOM 1258 C C . ASP A 1 165 ? -38.115 -24.159 -35.966 1.00 87.56 165 ASP A C 1
ATOM 1260 O O . ASP A 1 165 ? -38.618 -24.795 -36.889 1.00 87.56 165 ASP A O 1
ATOM 1264 N N . ALA A 1 166 ? -36.798 -23.918 -35.936 1.00 84.56 166 ALA A N 1
ATOM 1265 C CA . ALA A 1 166 ? -35.903 -24.320 -37.027 1.00 84.56 166 ALA A CA 1
ATOM 1266 C C . ALA A 1 166 ? -35.845 -25.849 -37.222 1.00 84.56 166 ALA A C 1
ATOM 1268 O O . ALA A 1 166 ? -35.761 -26.349 -38.350 1.00 84.56 166 ALA A O 1
ATOM 1269 N N . LEU A 1 167 ? -35.888 -26.623 -36.131 1.00 84.31 167 LEU A N 1
ATOM 1270 C CA . LEU A 1 167 ? -35.956 -28.082 -36.199 1.00 84.31 167 LEU A CA 1
ATOM 1271 C C . LEU A 1 167 ? -37.310 -28.555 -36.747 1.00 84.31 167 LEU A C 1
ATOM 1273 O O . LEU A 1 167 ? -37.339 -29.472 -37.572 1.00 84.31 167 LEU A O 1
ATOM 1277 N N . ALA A 1 168 ? -38.407 -27.931 -36.314 1.00 86.75 168 ALA A N 1
ATOM 1278 C CA . ALA A 1 168 ? -39.756 -28.227 -36.776 1.00 86.75 168 ALA A CA 1
ATOM 1279 C C . ALA A 1 168 ? -39.909 -27.937 -38.275 1.00 86.75 168 ALA A C 1
ATOM 1281 O O . ALA A 1 168 ? -40.381 -28.804 -39.008 1.00 86.75 168 ALA A O 1
ATOM 1282 N N . GLU A 1 169 ? -39.421 -26.790 -38.755 1.00 89.69 169 GLU A N 1
ATOM 1283 C CA . GLU A 1 169 ? -39.404 -26.439 -40.180 1.00 89.69 169 GLU A CA 1
ATOM 1284 C C . GLU A 1 169 ? -38.600 -27.450 -41.004 1.00 89.69 169 GLU A C 1
ATOM 1286 O O . GLU A 1 169 ? -39.057 -27.929 -42.044 1.00 89.69 169 GLU A O 1
ATOM 1291 N N . ARG A 1 170 ? -37.414 -27.847 -40.525 1.00 87.06 170 ARG A N 1
ATOM 1292 C CA . ARG A 1 170 ? -36.576 -28.830 -41.224 1.00 87.06 170 ARG A CA 1
ATOM 1293 C C . ARG A 1 170 ? -37.215 -30.218 -41.267 1.00 87.06 170 ARG A C 1
ATOM 1295 O O . ARG A 1 170 ? -37.050 -30.935 -42.257 1.00 87.06 170 ARG A O 1
ATOM 1302 N N . LEU A 1 171 ? -37.899 -30.621 -40.198 1.00 89.00 171 LEU A N 1
ATOM 1303 C CA . LEU A 1 171 ? -38.642 -31.878 -40.149 1.00 89.00 171 LEU A CA 1
ATOM 1304 C C . LEU A 1 171 ? -39.839 -31.838 -41.097 1.00 89.00 171 LEU A C 1
ATOM 1306 O O . LEU A 1 171 ? -39.984 -32.771 -41.883 1.00 89.00 171 LEU A O 1
ATOM 1310 N N . ALA A 1 172 ? -40.627 -30.761 -41.080 1.00 90.62 172 ALA A N 1
ATOM 1311 C CA . ALA A 1 172 ? -41.755 -30.562 -41.987 1.00 90.62 172 ALA A CA 1
ATOM 1312 C C . ALA A 1 172 ? -41.305 -30.644 -43.453 1.00 90.62 172 ALA A C 1
ATOM 1314 O O . ALA A 1 172 ? -41.771 -31.511 -44.185 1.00 90.62 172 ALA A O 1
ATOM 1315 N N . ALA A 1 173 ? -40.277 -29.879 -43.838 1.00 91.25 173 ALA A N 1
ATOM 1316 C CA . ALA A 1 173 ? -39.733 -29.909 -45.196 1.00 91.25 173 ALA A CA 1
ATOM 1317 C C . ALA A 1 173 ? -39.223 -31.302 -45.610 1.00 91.25 173 ALA A C 1
ATOM 1319 O O . ALA A 1 173 ? -39.321 -31.701 -46.772 1.00 91.25 173 ALA A O 1
ATOM 1320 N N . ARG A 1 174 ? -38.666 -32.074 -44.667 1.00 89.50 174 ARG A N 1
ATOM 1321 C CA . ARG A 1 174 ? -38.225 -33.448 -44.935 1.00 89.50 174 ARG A CA 1
ATOM 1322 C C . ARG A 1 174 ? -39.405 -34.404 -45.102 1.00 89.50 174 ARG A C 1
ATOM 1324 O O . ARG A 1 174 ? -39.312 -35.294 -45.945 1.00 89.50 174 ARG A O 1
ATOM 1331 N N . PHE A 1 175 ? -40.468 -34.254 -44.313 1.00 90.94 175 PHE A N 1
ATOM 1332 C CA . PHE A 1 175 ? -41.694 -35.035 -44.475 1.00 90.94 175 PHE A CA 1
ATOM 1333 C C . PHE A 1 175 ? -42.364 -34.735 -45.815 1.00 90.94 175 PHE A C 1
ATOM 1335 O O . PHE A 1 175 ? -42.621 -35.683 -46.553 1.00 90.94 175 PHE A O 1
ATOM 1342 N N . ASP A 1 176 ? -42.499 -33.462 -46.188 1.00 91.62 176 ASP A N 1
ATOM 1343 C CA . ASP A 1 176 ? -43.049 -33.051 -47.486 1.00 91.62 176 ASP A CA 1
ATOM 1344 C C . ASP A 1 176 ? -42.231 -33.638 -48.646 1.00 91.62 176 ASP A C 1
ATOM 1346 O O . ASP A 1 176 ? -42.771 -34.266 -49.555 1.00 91.62 176 ASP A O 1
ATOM 1350 N N . ALA A 1 177 ? -40.897 -33.544 -48.581 1.00 89.75 177 ALA A N 1
ATOM 1351 C CA . ALA A 1 177 ? -40.023 -34.123 -49.602 1.00 89.75 177 ALA A CA 1
ATOM 1352 C C . ALA A 1 177 ? -40.127 -35.659 -49.688 1.00 89.75 177 ALA A C 1
ATOM 1354 O O . ALA A 1 177 ? -39.954 -36.236 -50.765 1.00 89.75 177 ALA A O 1
ATOM 1355 N N . MET A 1 178 ? -40.369 -36.348 -48.567 1.00 89.56 178 MET A N 1
ATOM 1356 C CA . MET A 1 178 ? -40.611 -37.794 -48.569 1.00 89.56 178 MET A CA 1
ATOM 1357 C C . MET A 1 178 ? -41.983 -38.132 -49.154 1.00 89.56 178 MET A C 1
ATOM 1359 O O . MET A 1 178 ? -42.073 -39.076 -49.939 1.00 89.56 178 MET A O 1
ATOM 1363 N N . GLU A 1 179 ? -43.020 -37.362 -48.830 1.00 89.56 179 GLU A N 1
ATOM 1364 C CA . GLU A 1 179 ? -44.362 -37.535 -49.386 1.00 89.56 179 GLU A CA 1
ATOM 1365 C C . GLU A 1 179 ? -44.371 -37.304 -50.904 1.00 89.56 179 GLU A C 1
ATOM 1367 O O . GLU A 1 179 ? -44.885 -38.136 -51.652 1.00 89.56 179 GLU A O 1
ATOM 1372 N N . ASP A 1 180 ? -43.697 -36.258 -51.384 1.00 88.56 180 ASP A N 1
ATOM 1373 C CA . ASP A 1 180 ? -43.519 -35.992 -52.813 1.00 88.56 180 ASP A CA 1
ATOM 1374 C C . ASP A 1 180 ? -42.790 -37.133 -53.528 1.00 88.56 180 ASP A C 1
ATOM 1376 O O . ASP A 1 180 ? -43.157 -37.524 -54.639 1.00 88.56 180 ASP A O 1
ATOM 1380 N N . ARG A 1 181 ? -41.749 -37.701 -52.905 1.00 86.81 181 ARG A N 1
ATOM 1381 C CA . ARG A 1 181 ? -41.040 -38.863 -53.461 1.00 86.81 181 ARG A CA 1
ATOM 1382 C C . ARG A 1 181 ? -41.931 -40.096 -53.523 1.00 86.81 181 ARG A C 1
ATOM 1384 O O . ARG A 1 181 ? -41.873 -40.805 -54.522 1.00 86.81 181 ARG A O 1
ATOM 1391 N N . LEU A 1 182 ? -42.742 -40.348 -52.499 1.00 85.62 182 LEU A N 1
ATOM 1392 C CA . LEU A 1 182 ? -43.698 -41.456 -52.493 1.00 85.62 182 LEU A CA 1
ATOM 1393 C C . LEU A 1 182 ? -44.750 -41.277 -53.596 1.00 85.62 182 LEU A C 1
ATOM 1395 O O . LEU A 1 182 ? -44.949 -42.194 -54.388 1.00 85.62 182 LEU A O 1
ATOM 1399 N N . ARG A 1 183 ? -45.314 -40.072 -53.748 1.00 84.69 183 ARG A N 1
ATOM 1400 C CA . ARG A 1 183 ? -46.239 -39.748 -54.849 1.00 84.69 183 ARG A CA 1
ATOM 1401 C C . ARG A 1 183 ? -45.603 -39.911 -56.234 1.00 84.69 183 ARG A C 1
ATOM 1403 O O . ARG A 1 183 ? -46.277 -40.329 -57.172 1.00 84.69 183 ARG A O 1
ATOM 1410 N N . ARG A 1 184 ? -44.309 -39.605 -56.384 1.00 78.62 184 ARG A N 1
ATOM 1411 C CA . ARG A 1 184 ? -43.564 -39.808 -57.643 1.00 78.62 184 ARG A CA 1
ATOM 1412 C C . ARG A 1 184 ? -43.280 -41.276 -57.951 1.00 78.62 184 ARG A C 1
ATOM 1414 O O . ARG A 1 184 ? -43.271 -41.653 -59.116 1.00 78.62 184 ARG A O 1
ATOM 1421 N N . ILE A 1 185 ? -43.042 -42.103 -56.935 1.00 75.94 185 ILE A N 1
ATOM 1422 C CA . ILE A 1 185 ? -42.853 -43.552 -57.111 1.00 75.94 185 ILE A CA 1
ATOM 1423 C C . ILE A 1 185 ? -44.162 -44.213 -57.563 1.00 75.94 185 ILE A C 1
ATOM 1425 O O . ILE A 1 185 ? -44.123 -45.085 -58.427 1.00 75.94 185 ILE A O 1
ATOM 1429 N N . ASP A 1 186 ? -45.307 -43.721 -57.088 1.00 63.38 186 ASP A N 1
ATOM 1430 C CA . ASP A 1 186 ? -46.625 -44.101 -57.615 1.00 63.38 186 ASP A CA 1
ATOM 1431 C C . ASP A 1 186 ? -46.889 -43.591 -59.054 1.00 63.38 186 ASP A C 1
ATOM 1433 O O . ASP A 1 186 ? -47.854 -44.012 -59.686 1.00 63.38 186 ASP A O 1
ATOM 1437 N N . THR A 1 187 ? -46.038 -42.713 -59.615 1.00 60.47 187 THR A N 1
ATOM 1438 C CA . THR A 1 187 ? -46.239 -42.049 -60.926 1.00 60.47 187 THR A CA 1
ATOM 1439 C C . THR A 1 187 ? -45.003 -4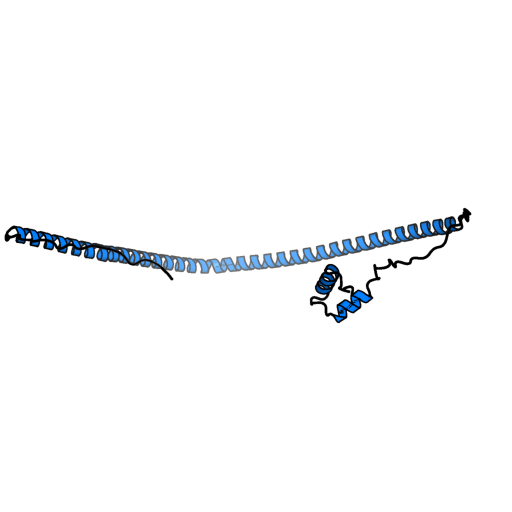2.081 -61.859 1.00 60.47 187 THR A C 1
ATOM 1441 O O . THR A 1 187 ? -44.728 -41.115 -62.568 1.00 60.47 187 THR A O 1
ATOM 1444 N N . GLY A 1 188 ? -44.227 -43.175 -61.873 1.00 46.91 188 GLY A N 1
ATOM 1445 C CA . GLY A 1 188 ? -42.911 -43.269 -62.548 1.00 46.91 188 GLY A CA 1
ATOM 1446 C C . GLY A 1 188 ? -42.843 -43.068 -64.081 1.00 46.91 188 GLY A C 1
ATOM 1447 O O . GLY A 1 188 ? -43.862 -43.086 -64.771 1.00 46.91 188 GLY A O 1
ATOM 1448 N N . PRO A 1 189 ? -41.612 -42.942 -64.636 1.00 50.34 189 PRO A N 1
ATOM 1449 C CA . PRO A 1 189 ? -41.310 -43.580 -65.924 1.00 50.34 189 PRO A CA 1
ATOM 1450 C C . PRO A 1 189 ? -39.905 -44.221 -66.052 1.00 50.34 189 PRO A C 1
ATOM 1452 O O . PRO A 1 189 ? -38.923 -43.838 -65.418 1.00 50.34 189 PRO A O 1
ATOM 1455 N N . VAL A 1 190 ? -39.876 -45.221 -66.936 1.00 52.47 190 VAL A N 1
ATOM 1456 C CA . VAL A 1 190 ? -38.763 -45.998 -67.506 1.00 52.47 190 VAL A CA 1
ATOM 1457 C C . VAL A 1 190 ? -37.849 -45.113 -68.371 1.00 52.47 190 VAL A C 1
ATOM 1459 O O . VAL A 1 190 ? -38.366 -44.295 -69.120 1.00 52.47 190 VAL A O 1
ATOM 1462 N N . GLU A 1 191 ? -36.519 -45.274 -68.280 1.00 42.41 191 GLU A N 1
ATOM 1463 C CA . GLU A 1 191 ? -35.606 -45.726 -69.363 1.00 42.41 191 GLU A CA 1
ATOM 1464 C C . GLU A 1 191 ? -34.137 -45.289 -69.140 1.00 42.41 191 GLU A C 1
ATOM 1466 O O . GLU A 1 191 ? -33.834 -44.268 -68.530 1.00 42.41 191 GLU A O 1
ATOM 1471 N N . ARG A 1 192 ? -33.208 -46.130 -69.604 1.00 45.28 192 ARG A N 1
ATOM 1472 C CA . ARG A 1 192 ? -31.756 -46.146 -69.358 1.00 45.28 192 ARG A CA 1
ATOM 1473 C C . ARG A 1 192 ? -31.058 -46.137 -70.721 1.00 45.28 192 ARG A C 1
ATOM 1475 O O . ARG A 1 192 ? -31.457 -46.947 -71.553 1.00 45.28 192 ARG A O 1
ATOM 1482 N N . SER A 1 193 ? -30.008 -45.337 -70.944 1.00 36.66 193 SER A N 1
ATOM 1483 C CA . SER A 1 193 ? -28.978 -45.615 -71.972 1.00 36.66 193 SER A CA 1
ATOM 1484 C C . SER A 1 193 ? -27.716 -44.745 -71.836 1.00 36.66 193 SER A C 1
ATOM 1486 O O . SER A 1 193 ? -27.786 -43.537 -71.638 1.00 36.66 193 SER A O 1
ATOM 1488 N N . GLU A 1 194 ? -26.574 -45.425 -71.947 1.00 37.25 194 GLU A N 1
ATOM 1489 C CA . GLU A 1 194 ? -25.157 -44.999 -71.998 1.00 37.25 194 GLU A CA 1
ATOM 1490 C C . GLU A 1 194 ? -24.683 -45.006 -73.483 1.00 37.25 194 GLU A C 1
ATOM 1492 O O . GLU A 1 194 ? -25.422 -45.595 -74.283 1.00 37.25 194 GLU A O 1
ATOM 1497 N N . PRO A 1 195 ? -23.516 -44.435 -73.919 1.00 46.56 195 PRO A N 1
ATOM 1498 C CA . PRO A 1 195 ? -22.192 -45.068 -73.670 1.00 46.56 195 PRO A CA 1
ATOM 1499 C C . PRO A 1 195 ? -20.874 -44.211 -73.724 1.00 46.56 195 PRO A C 1
ATOM 1501 O O . PRO A 1 195 ? -20.754 -43.218 -74.432 1.00 46.56 195 PRO A O 1
ATOM 1504 N N . ALA A 1 196 ? -19.868 -44.701 -72.974 1.00 41.59 196 ALA A N 1
ATOM 1505 C CA . ALA A 1 196 ? -18.417 -44.950 -73.210 1.00 41.59 196 ALA A CA 1
ATOM 1506 C C . ALA A 1 196 ? -17.413 -44.021 -73.983 1.00 41.59 196 ALA A C 1
ATOM 1508 O O . ALA A 1 196 ? -17.458 -43.892 -75.200 1.00 41.59 196 ALA A O 1
ATOM 1509 N N . ALA A 1 197 ? -16.366 -43.609 -73.231 1.00 45.09 197 ALA A N 1
ATOM 1510 C CA . ALA A 1 197 ? -14.890 -43.742 -73.412 1.00 45.09 197 ALA A CA 1
ATOM 1511 C C . ALA A 1 197 ? -14.081 -43.125 -74.594 1.00 45.09 197 ALA A C 1
ATOM 1513 O O . ALA A 1 197 ? -14.240 -43.507 -75.748 1.00 45.09 197 ALA A O 1
ATOM 1514 N N . ALA A 1 198 ? -13.029 -42.349 -74.254 1.00 43.84 198 ALA A N 1
ATOM 1515 C CA . ALA A 1 198 ? -11.769 -42.231 -75.014 1.00 43.84 198 ALA A CA 1
ATOM 1516 C C . ALA A 1 198 ? -10.570 -41.895 -74.089 1.00 43.84 198 ALA A C 1
ATOM 1518 O O . ALA A 1 198 ? -10.652 -41.013 -73.238 1.00 43.84 198 ALA A O 1
ATOM 1519 N N . VAL A 1 199 ? -9.469 -42.630 -74.271 1.00 44.56 199 VAL A N 1
ATOM 1520 C CA . VAL A 1 199 ? -8.203 -42.658 -73.512 1.00 44.56 199 VAL A CA 1
ATOM 1521 C C . VAL A 1 199 ? -7.081 -42.139 -74.417 1.00 44.56 199 VAL A C 1
ATOM 1523 O O . VAL A 1 199 ? -7.026 -42.599 -75.548 1.00 44.56 199 VAL A O 1
ATOM 1526 N N . HIS A 1 200 ? -6.171 -41.280 -73.935 1.00 42.94 200 HIS A N 1
ATOM 1527 C CA . HIS A 1 200 ? -4.749 -41.249 -74.338 1.00 42.94 200 HIS A CA 1
ATOM 1528 C C . HIS A 1 200 ? -3.892 -40.527 -73.278 1.00 42.94 200 HIS A C 1
ATOM 1530 O O . HIS A 1 200 ? -4.314 -39.543 -72.677 1.00 42.94 200 HIS A O 1
ATOM 1536 N N . ASP A 1 201 ? -2.700 -41.080 -73.058 1.00 45.72 201 ASP A N 1
ATOM 1537 C CA . ASP A 1 201 ? -1.754 -40.878 -71.955 1.00 45.72 201 ASP A CA 1
ATOM 1538 C C . ASP A 1 201 ? -0.403 -40.319 -72.489 1.00 45.72 201 ASP A C 1
ATOM 1540 O O . ASP A 1 201 ? -0.220 -40.213 -73.700 1.00 45.72 201 ASP A O 1
ATOM 1544 N N . THR A 1 202 ? 0.554 -40.069 -71.583 1.00 44.59 202 THR A N 1
ATOM 1545 C CA . THR A 1 202 ? 2.024 -39.858 -71.736 1.00 44.59 202 THR A CA 1
ATOM 1546 C C . THR A 1 202 ? 2.620 -38.434 -71.623 1.00 44.59 202 THR A C 1
ATOM 1548 O O . THR A 1 202 ? 2.770 -37.694 -72.588 1.00 44.59 202 THR A O 1
ATOM 1551 N N . VAL A 1 203 ? 2.967 -38.068 -70.380 1.00 45.66 203 VAL A N 1
ATOM 1552 C CA . VAL A 1 203 ? 4.324 -37.863 -69.795 1.00 45.66 203 VAL A CA 1
ATOM 1553 C C . VAL A 1 203 ? 5.492 -37.387 -70.694 1.00 45.66 203 VAL A C 1
ATOM 1555 O O . VAL A 1 203 ? 5.900 -38.092 -71.610 1.00 45.66 203 VAL A O 1
ATOM 1558 N N . GLY A 1 204 ? 6.185 -36.315 -70.260 1.00 40.56 204 GLY A N 1
ATOM 1559 C CA . GLY A 1 204 ? 7.657 -36.217 -70.352 1.00 40.56 204 GLY A CA 1
ATOM 1560 C C . GLY A 1 204 ? 8.258 -34.890 -70.844 1.00 40.56 204 GLY A C 1
ATOM 1561 O O . GLY A 1 204 ? 8.455 -34.704 -72.040 1.00 40.56 204 GLY A O 1
ATOM 1562 N N . ARG A 1 205 ? 8.693 -34.006 -69.931 1.00 46.78 205 ARG A N 1
ATOM 1563 C CA . ARG A 1 205 ? 9.780 -33.046 -70.217 1.00 46.78 205 ARG A CA 1
ATOM 1564 C C . ARG A 1 205 ? 10.595 -32.785 -68.950 1.00 46.78 205 ARG A C 1
ATOM 1566 O O . ARG A 1 205 ? 10.059 -32.304 -67.958 1.00 46.78 205 ARG A O 1
ATOM 1573 N N . ALA A 1 206 ? 11.870 -33.162 -68.989 1.00 43.97 206 ALA A N 1
ATOM 1574 C CA . ALA A 1 206 ? 12.820 -33.093 -67.886 1.00 43.97 206 ALA A CA 1
ATOM 1575 C C . ALA A 1 206 ? 13.886 -32.001 -68.106 1.00 43.97 206 ALA A C 1
ATOM 1577 O O . ALA A 1 206 ? 14.331 -31.806 -69.232 1.00 43.97 206 ALA A O 1
ATOM 1578 N N . SER A 1 207 ? 14.303 -31.417 -66.976 1.00 45.72 207 SER A N 1
ATOM 1579 C CA . SER A 1 207 ? 15.647 -30.971 -66.558 1.00 45.72 207 SER A CA 1
ATOM 1580 C C . SER A 1 207 ? 16.394 -29.772 -67.176 1.00 45.72 207 SER A C 1
ATOM 1582 O O . SER A 1 207 ? 16.282 -29.454 -68.352 1.00 45.72 207 SER A O 1
ATOM 1584 N N . MET A 1 208 ? 17.168 -29.159 -66.266 1.00 43.50 208 MET A N 1
ATOM 1585 C CA . MET A 1 208 ? 17.995 -27.942 -66.298 1.00 43.50 208 MET A CA 1
ATOM 1586 C C . MET A 1 208 ? 19.141 -27.924 -67.321 1.00 43.50 208 MET A C 1
ATOM 1588 O O . MET A 1 208 ? 19.840 -28.924 -67.460 1.00 43.50 208 MET A O 1
ATOM 1592 N N . GLU A 1 209 ? 19.408 -26.724 -67.848 1.00 41.19 209 GLU A N 1
ATOM 1593 C CA . GLU A 1 209 ? 20.719 -26.041 -67.860 1.00 41.19 209 GLU A CA 1
ATOM 1594 C C . GLU A 1 209 ? 20.498 -24.551 -67.558 1.00 41.19 209 GLU A C 1
ATOM 1596 O O . GLU A 1 209 ? 19.448 -24.017 -67.992 1.00 41.19 209 GLU A O 1
#

pLDDT: mean 73.67, std 20.1, range [30.75, 97.06]

Radius of gyration: 54.16 Å; chains: 1; bounding box: 131×60×103 Å

Sequence (209 aa):
MSNDTLDPLLRQFAEKRLGRPLEPGEEQALLERLPSSQGHPSASAAGPATPASTANPSLPQLKTRREAREQIKHFLQLNQQKAYEKMRGILQTIDTQNETTLGMLASEQRKVAGVLDAHEAAGDAQAAGAAEIQDSTREALTMIGEQLTGLIRQEIETCFRQYGDALAERLAARFDAMEDRLRRIDTGPVERSEPAAAVHDTVGRASME

Secondary structure (DSSP, 8-state):
-------HHHHHHHHHHHTSPPPHHHHHHHHHHS-------------------------SHHHHHHHHHHHHHHHHHHHHHHHHHHHHHHHHHHHHHHHHHHHHHHHHHHHHHHHHHHHHHHHHHHHHHHHHHHHHHHHHHHHHHHHHHHHHHHHHHHHHHHHHHHHHHHHHHHHHHHHHHHHHHTT----------------------